Protein AF-0000000084681490 (afdb_homodimer)

Nearest PDB structures (foldseek):
  5j7m-assembly1_B  TM=8.963E-01  e=1.295E-08  Kribbella flavida DSM 17836
  5uqp-assembly1_B  TM=6.914E-01  e=4.335E-09  Rhodococcus jostii RHA1
  8awo-assembly1_B  TM=8.573E-01  e=4.486E-07  Thermotoga maritima
  5wse-assembly2_C  TM=8.519E-01  e=5.246E-07  Thermotoga maritima MSB8
  8awp-assembly1_B  TM=8.451E-01  e=8.835E-07  Thermotoga maritima

Structure (mmCIF, N/CA/C/O backbone):
data_AF-0000000084681490-model_v1
#
loop_
_entity.id
_entity.type
_entity.pdbx_description
1 polymer 'Cupin type-2 domain-containing protein'
#
loop_
_atom_site.group_PDB
_atom_site.id
_atom_site.type_symbol
_atom_site.label_atom_id
_atom_site.label_alt_id
_atom_site.label_comp_id
_atom_site.label_asym_id
_atom_site.label_entity_id
_atom_site.label_seq_id
_atom_site.pdbx_PDB_ins_code
_atom_site.Cartn_x
_atom_site.Cartn_y
_atom_site.Cartn_z
_atom_site.occupancy
_atom_site.B_iso_or_equiv
_atom_site.auth_seq_id
_atom_site.auth_comp_id
_atom_site.auth_asym_id
_atom_site.auth_atom_id
_atom_site.pdbx_PDB_model_num
ATOM 1 N N . MET A 1 1 ? 14.883 -0.178 -23.328 1 27.55 1 MET A N 1
ATOM 2 C CA . MET A 1 1 ? 13.883 0.533 -22.547 1 27.55 1 MET A CA 1
ATOM 3 C C . MET A 1 1 ? 14.266 0.568 -21.078 1 27.55 1 MET A C 1
ATOM 5 O O . MET A 1 1 ? 14.484 -0.477 -20.453 1 27.55 1 MET A O 1
ATOM 9 N N . THR A 1 2 ? 14.82 1.703 -20.609 1 26.14 2 THR A N 1
ATOM 10 C CA . THR A 1 2 ? 15.438 1.896 -19.297 1 26.14 2 THR A CA 1
ATOM 11 C C . THR A 1 2 ? 14.398 1.74 -18.188 1 26.14 2 THR A C 1
ATOM 13 O O . THR A 1 2 ? 13.312 2.311 -18.266 1 26.14 2 THR A O 1
ATOM 16 N N . ALA A 1 3 ? 14.578 0.751 -17.531 1 32.38 3 ALA A N 1
ATOM 17 C CA . ALA A 1 3 ? 13.789 0.549 -16.312 1 32.38 3 ALA A CA 1
ATOM 18 C C . ALA A 1 3 ? 13.641 1.852 -15.539 1 32.38 3 ALA A C 1
ATOM 20 O O . ALA A 1 3 ? 14.633 2.516 -15.234 1 32.38 3 ALA A O 1
ATOM 21 N N . ARG A 1 4 ? 12.617 2.555 -15.953 1 34.25 4 ARG A N 1
ATOM 22 C CA . ARG A 1 4 ? 12.445 3.738 -15.117 1 34.25 4 ARG A CA 1
ATOM 23 C C . ARG A 1 4 ? 12.586 3.389 -13.633 1 34.25 4 ARG A C 1
ATOM 25 O O . ARG A 1 4 ? 11.797 2.598 -13.102 1 34.25 4 ARG A O 1
ATOM 32 N N . GLN A 1 5 ? 13.766 3.418 -13.266 1 32.72 5 GLN A N 1
ATOM 33 C CA . GLN A 1 5 ? 14.055 3.256 -11.844 1 32.72 5 GLN A CA 1
ATOM 34 C C . GLN A 1 5 ? 13.109 4.102 -11 1 32.72 5 GLN A C 1
ATOM 36 O O . GLN A 1 5 ? 12.961 5.305 -11.234 1 32.72 5 GLN A O 1
ATOM 41 N N . VAL A 1 6 ? 12.016 3.547 -10.68 1 35.47 6 VAL A N 1
ATOM 42 C CA . VAL A 1 6 ? 11.219 4.336 -9.742 1 35.47 6 VAL A CA 1
ATOM 43 C C . VAL A 1 6 ? 12.141 4.973 -8.703 1 35.47 6 VAL A C 1
ATOM 45 O O . VAL A 1 6 ? 13.008 4.305 -8.141 1 35.47 6 VAL A O 1
ATOM 48 N N . ALA A 1 7 ? 12.391 6.191 -8.945 1 38.91 7 ALA A N 1
ATOM 49 C CA . ALA A 1 7 ? 13.172 6.949 -7.973 1 38.91 7 ALA A CA 1
ATOM 50 C C . ALA A 1 7 ? 12.711 6.648 -6.551 1 38.91 7 ALA A C 1
ATOM 52 O O . ALA A 1 7 ? 11.516 6.711 -6.25 1 38.91 7 ALA A O 1
ATOM 53 N N . GLN A 1 8 ? 13.336 5.582 -6.078 1 39.34 8 GLN A N 1
ATOM 54 C CA . GLN A 1 8 ? 13.07 5.219 -4.691 1 39.34 8 GLN A CA 1
ATOM 55 C C . GLN A 1 8 ? 13.383 6.379 -3.748 1 39.34 8 GLN A C 1
ATOM 57 O O . GLN A 1 8 ? 14.492 6.902 -3.744 1 39.34 8 GLN A O 1
ATOM 62 N N .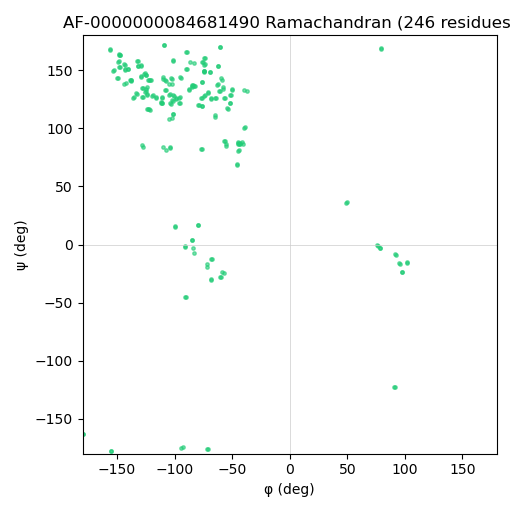 PHE A 1 9 ? 12.539 7.125 -3.521 1 39.75 9 PHE A N 1
ATOM 63 C CA . PHE A 1 9 ? 12.758 8.125 -2.482 1 39.75 9 PHE A CA 1
ATOM 64 C C . PHE A 1 9 ? 13.141 7.461 -1.166 1 39.75 9 PHE A C 1
ATOM 66 O O . PHE A 1 9 ? 12.453 6.547 -0.7 1 39.75 9 PHE A O 1
ATOM 73 N N . GLN A 1 10 ? 14.414 7.168 -0.981 1 40 10 GLN A N 1
ATOM 74 C CA . GLN A 1 10 ? 14.852 6.699 0.328 1 40 10 GLN A CA 1
ATOM 75 C C . GLN A 1 10 ? 14.953 7.855 1.319 1 40 10 GLN A C 1
ATOM 77 O O . GLN A 1 10 ? 15.797 8.742 1.164 1 40 10 GLN A O 1
ATOM 82 N N . ALA A 1 11 ? 13.914 8.289 1.937 1 40.97 11 ALA A N 1
ATOM 83 C CA . ALA A 1 11 ? 14.109 9.328 2.945 1 40.97 11 ALA A CA 1
ATOM 84 C C . ALA A 1 11 ? 14.68 8.742 4.234 1 40.97 11 ALA A C 1
ATOM 86 O O . ALA A 1 11 ? 14.383 7.605 4.594 1 40.97 11 ALA A O 1
ATOM 87 N N . GLU A 1 12 ? 15.75 9.086 4.68 1 41.22 12 GLU A N 1
ATOM 88 C CA . GLU A 1 12 ? 16.156 8.797 6.051 1 41.22 12 GLU A CA 1
ATOM 89 C C . GLU A 1 12 ? 14.969 8.906 7.012 1 41.22 12 GLU A C 1
ATOM 91 O O . GLU A 1 12 ? 14.055 9.695 6.789 1 41.22 12 GLU A O 1
ATOM 96 N N . ALA A 1 13 ? 14.852 7.73 7.938 1 48.56 13 ALA A N 1
ATOM 97 C CA . ALA A 1 13 ? 13.836 7.707 8.984 1 48.56 13 ALA A CA 1
ATOM 98 C C . ALA A 1 13 ? 13.789 9.031 9.734 1 48.56 13 ALA A C 1
ATOM 100 O O . ALA A 1 13 ? 14.758 9.414 10.391 1 48.56 13 ALA A O 1
ATOM 101 N N . VAL A 1 14 ? 13.438 10.07 9.352 1 52.47 14 VAL A N 1
ATOM 102 C CA . VAL A 1 14 ? 13.148 11.297 10.094 1 52.47 14 VAL A CA 1
ATOM 103 C C . VAL A 1 14 ? 11.641 11.477 10.234 1 52.47 14 VAL A C 1
ATOM 105 O O . VAL A 1 14 ? 10.914 11.508 9.234 1 52.47 14 VAL A O 1
ATOM 108 N N . GLY A 1 15 ? 11.086 11.273 11.547 1 66.06 15 GLY A N 1
ATOM 109 C CA . GLY A 1 15 ? 9.695 11.648 11.742 1 66.06 15 GLY A CA 1
ATOM 110 C C . GLY A 1 15 ? 8.727 10.516 11.477 1 66.06 15 GLY A C 1
ATOM 111 O O . GLY A 1 15 ? 8.859 9.43 12.047 1 66.06 15 GLY A O 1
ATOM 112 N N . ALA A 1 16 ? 7.875 10.68 10.641 1 81.06 16 ALA A N 1
ATOM 113 C CA . ALA A 1 16 ? 6.777 9.758 10.359 1 81.06 16 ALA A CA 1
ATOM 114 C C . ALA A 1 16 ? 7.164 8.758 9.273 1 81.06 16 ALA A C 1
ATOM 116 O O . ALA A 1 16 ? 6.461 7.77 9.047 1 81.06 16 ALA A O 1
ATOM 117 N N . LEU A 1 17 ? 8.422 8.867 8.688 1 86.75 17 LEU A N 1
ATOM 118 C CA . LEU A 1 17 ? 8.844 8.008 7.586 1 86.75 17 LEU A CA 1
ATOM 119 C C . LEU A 1 17 ? 9.359 6.668 8.109 1 86.75 17 LEU A C 1
ATOM 121 O O . LEU A 1 17 ? 10.078 6.625 9.109 1 86.75 17 LEU A O 1
ATOM 125 N N . VAL A 1 18 ? 8.992 5.586 7.504 1 87.12 18 VAL A N 1
ATOM 126 C CA . VAL A 1 18 ? 9.508 4.246 7.777 1 87.12 18 VAL A CA 1
ATOM 127 C C . VAL A 1 18 ? 10.531 3.857 6.719 1 87.12 18 VAL A C 1
ATOM 129 O O . VAL A 1 18 ? 10.18 3.646 5.555 1 87.12 18 VAL A O 1
ATOM 132 N N . PRO A 1 19 ? 11.734 3.742 7.125 1 87.94 19 PRO A N 1
ATOM 133 C CA . PRO A 1 19 ? 12.727 3.361 6.117 1 87.94 19 PRO A CA 1
ATOM 134 C C . PRO A 1 19 ? 12.633 1.89 5.723 1 87.94 19 PRO A C 1
ATOM 136 O O . PRO A 1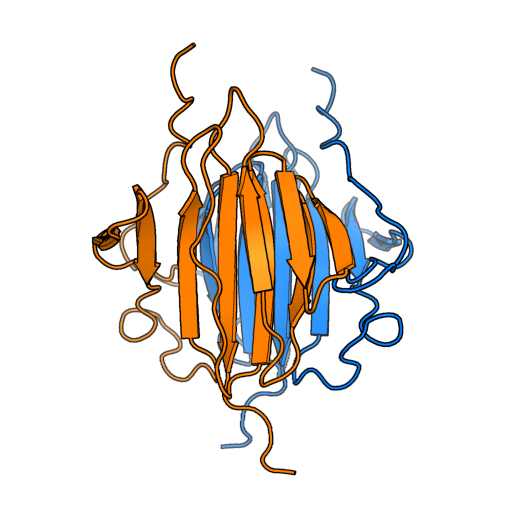 19 ? 12.062 1.083 6.465 1 87.94 19 PRO A O 1
ATOM 139 N N . PHE A 1 20 ? 13.086 1.608 4.508 1 90.12 20 PHE A N 1
ATOM 140 C CA . PHE A 1 20 ? 13.273 0.221 4.102 1 90.12 20 PHE A CA 1
ATOM 141 C C . PHE A 1 20 ? 14.711 -0.227 4.348 1 90.12 20 PHE A C 1
ATOM 143 O O . PHE A 1 20 ? 15.648 0.567 4.215 1 90.12 20 PHE A O 1
ATOM 150 N N . GLY A 1 21 ? 14.836 -1.475 4.75 1 88.38 21 GLY A N 1
ATOM 151 C CA . GLY A 1 21 ? 16.172 -2.045 4.867 1 88.38 21 GLY A CA 1
ATOM 152 C C . GLY A 1 21 ? 16.828 -2.295 3.527 1 88.38 21 GLY A C 1
ATOM 153 O O . GLY A 1 21 ? 16.312 -1.898 2.484 1 88.38 21 GLY A O 1
ATOM 154 N N . PRO A 1 22 ? 18 -2.875 3.557 1 89.69 22 PRO A N 1
ATOM 155 C CA . PRO A 1 22 ? 18.703 -3.178 2.309 1 89.69 22 PRO A CA 1
ATOM 156 C C . PRO A 1 22 ? 17.906 -4.102 1.39 1 89.69 22 PRO A C 1
ATOM 158 O O . PRO A 1 22 ? 17.203 -4.992 1.868 1 89.69 22 PRO A O 1
ATOM 161 N N . THR A 1 23 ? 18.031 -3.781 0.134 1 92.5 23 THR A N 1
ATOM 162 C CA . THR A 1 23 ? 17.375 -4.637 -0.849 1 92.5 23 THR A CA 1
ATOM 163 C C . THR A 1 23 ? 18.125 -5.957 -1 1 92.5 23 THR A C 1
ATOM 165 O O . THR A 1 23 ? 19.344 -5.973 -1.165 1 92.5 23 THR A O 1
ATOM 168 N N . GLU A 1 24 ? 17.406 -7.047 -0.891 1 92.12 24 GLU A N 1
ATOM 169 C CA . GLU A 1 24 ? 17.953 -8.383 -1.117 1 92.12 24 GLU A CA 1
ATOM 170 C C . GLU A 1 24 ? 17.391 -9 -2.393 1 92.12 24 GLU A C 1
ATOM 172 O O . GLU A 1 24 ? 16.219 -8.812 -2.711 1 92.12 24 GLU A O 1
ATOM 177 N N . GLU A 1 25 ? 18.219 -9.727 -3.111 1 92.44 25 GLU A N 1
ATOM 178 C CA . GLU A 1 25 ? 17.766 -10.391 -4.332 1 92.44 25 GLU A CA 1
ATOM 179 C C . GLU A 1 25 ? 17.578 -11.891 -4.102 1 92.44 25 GLU A C 1
ATOM 181 O O . GLU A 1 25 ? 18.484 -12.562 -3.588 1 92.44 25 GLU A O 1
ATOM 186 N N . GLU A 1 26 ? 16.453 -12.359 -4.484 1 89.62 26 GLU A N 1
ATOM 187 C CA . GLU A 1 26 ? 16.141 -13.781 -4.371 1 89.62 26 GLU A CA 1
ATOM 188 C C . GLU A 1 26 ? 16.562 -14.547 -5.625 1 89.62 26 GLU A C 1
ATOM 190 O O . GLU A 1 26 ? 16.828 -13.938 -6.664 1 89.62 26 GLU A O 1
ATOM 195 N N . PRO A 1 27 ? 16.594 -15.852 -5.516 1 86.88 27 PRO A N 1
ATOM 196 C CA . PRO A 1 27 ? 17.047 -16.656 -6.656 1 86.88 27 PRO A CA 1
ATOM 197 C C . PRO A 1 27 ? 16.172 -16.453 -7.895 1 86.88 27 PRO A C 1
ATOM 199 O O . PRO A 1 27 ? 16.656 -16.594 -9.023 1 86.88 27 PRO A O 1
ATOM 202 N N . ASP A 1 28 ? 14.977 -16.141 -7.773 1 88.81 28 ASP A N 1
ATOM 203 C CA . ASP A 1 28 ? 14.062 -15.984 -8.898 1 88.81 28 ASP A CA 1
ATOM 204 C C . ASP A 1 28 ? 14.156 -14.586 -9.5 1 88.81 28 ASP A C 1
ATOM 206 O O . ASP A 1 28 ? 13.43 -14.25 -10.438 1 88.81 28 ASP A O 1
ATOM 210 N N . GLY A 1 29 ? 15.047 -13.836 -8.992 1 90.69 29 GLY A N 1
ATOM 211 C CA . GLY A 1 29 ? 15.242 -12.5 -9.523 1 90.69 29 GLY A CA 1
ATOM 212 C C . GLY A 1 29 ? 14.406 -11.445 -8.812 1 90.69 29 GLY A C 1
ATOM 213 O O . GLY A 1 29 ? 14.562 -10.25 -9.062 1 90.69 29 GLY A O 1
ATOM 214 N N . VAL A 1 30 ? 13.531 -11.906 -7.965 1 93.75 30 VAL A N 1
ATOM 215 C CA . VAL A 1 30 ? 12.719 -10.977 -7.191 1 93.75 30 VAL A CA 1
ATOM 216 C C . VAL A 1 30 ? 13.586 -10.273 -6.148 1 93.75 30 VAL A C 1
ATOM 218 O O . VAL A 1 30 ? 14.406 -10.914 -5.484 1 93.75 30 VAL A O 1
ATOM 221 N N . THR A 1 31 ? 13.477 -8.945 -6.109 1 93.62 31 THR A N 1
ATOM 222 C CA . THR A 1 31 ? 14.18 -8.203 -5.07 1 93.62 31 THR A CA 1
ATOM 223 C C . THR A 1 31 ? 13.219 -7.785 -3.961 1 93.62 31 THR A C 1
ATOM 225 O O . THR A 1 31 ? 12.062 -7.457 -4.227 1 93.62 31 THR A O 1
ATOM 228 N N . VAL A 1 32 ? 13.703 -7.84 -2.723 1 94 32 VAL A N 1
ATOM 229 C CA . VAL A 1 32 ? 12.867 -7.562 -1.561 1 94 32 VAL A CA 1
ATOM 230 C C . VAL A 1 32 ? 13.586 -6.598 -0.622 1 94 32 VAL A C 1
ATOM 232 O O . VAL A 1 32 ? 14.781 -6.75 -0.358 1 94 32 VAL A O 1
ATOM 235 N N . ALA A 1 33 ? 12.969 -5.516 -0.184 1 93.75 33 ALA A N 1
ATOM 236 C CA . ALA A 1 33 ? 13.391 -4.609 0.878 1 93.75 33 ALA A CA 1
ATOM 237 C C . ALA A 1 33 ? 12.344 -4.535 1.985 1 93.75 33 ALA A C 1
ATOM 239 O O . ALA A 1 33 ? 11.227 -4.051 1.765 1 93.75 33 ALA A O 1
ATOM 240 N N . GLU A 1 34 ? 12.688 -4.969 3.182 1 92.94 34 GLU A N 1
ATOM 241 C CA . GLU A 1 34 ? 11.742 -4.988 4.293 1 92.94 34 GLU A CA 1
ATOM 242 C C . GLU A 1 34 ? 11.672 -3.633 4.988 1 92.94 34 GLU A C 1
ATOM 244 O O . GLU A 1 34 ? 12.695 -2.965 5.16 1 92.94 34 GLU A O 1
ATOM 249 N N . ALA A 1 35 ? 10.469 -3.26 5.293 1 91 35 ALA A N 1
ATOM 250 C CA . ALA A 1 35 ? 10.305 -2.041 6.078 1 91 35 ALA A CA 1
ATOM 251 C C . ALA A 1 35 ? 10.938 -2.188 7.461 1 91 35 ALA A C 1
ATOM 253 O O . ALA A 1 35 ? 10.82 -3.24 8.094 1 91 35 ALA A O 1
ATOM 254 N N . ASP A 1 36 ? 11.617 -1.154 7.871 1 87.38 36 ASP A N 1
ATOM 255 C CA . ASP A 1 36 ? 12.25 -1.153 9.188 1 87.38 36 ASP A CA 1
ATOM 256 C C . ASP A 1 36 ? 11.461 -0.304 10.18 1 87.38 36 ASP A C 1
ATOM 258 O O . ASP A 1 36 ? 11.805 0.851 10.43 1 87.38 36 ASP A O 1
ATOM 262 N N . PHE A 1 37 ? 10.43 -0.923 10.766 1 82.06 37 PHE A N 1
ATOM 263 C CA . PHE A 1 37 ? 9.539 -0.197 11.664 1 82.06 37 PHE A CA 1
ATOM 264 C C . PHE A 1 37 ? 10.258 0.186 12.953 1 82.06 37 PHE A C 1
ATOM 266 O O . PHE A 1 37 ? 9.859 1.129 13.641 1 82.06 37 PHE A O 1
ATOM 273 N N . ALA A 1 38 ? 11.211 -0.631 13.312 1 76.75 38 ALA A N 1
ATOM 274 C CA . ALA A 1 38 ? 11.961 -0.34 14.539 1 76.75 38 ALA A CA 1
ATOM 275 C C . ALA A 1 38 ? 12.633 1.029 14.461 1 76.75 38 ALA A C 1
ATOM 277 O O . ALA A 1 38 ? 12.922 1.646 15.484 1 76.75 38 ALA A O 1
ATOM 278 N N . ARG A 1 39 ? 12.852 1.486 13.289 1 75.75 39 ARG A N 1
ATOM 279 C CA . ARG A 1 39 ? 13.492 2.787 13.102 1 75.75 39 ARG A CA 1
ATOM 280 C C . ARG A 1 39 ? 12.453 3.863 12.797 1 75.75 39 ARG A C 1
ATOM 282 O O . ARG A 1 39 ? 12.797 4.949 12.32 1 75.75 39 ARG A O 1
ATOM 289 N N . SER A 1 40 ? 11.25 3.484 13.07 1 71.56 40 SER A N 1
ATOM 290 C CA . SER A 1 40 ? 10.18 4.445 12.852 1 71.56 40 SER A CA 1
ATOM 291 C C . SER A 1 40 ? 9.602 4.945 14.172 1 71.56 40 SER A C 1
ATOM 293 O O . SER A 1 40 ? 10.039 4.52 15.242 1 71.56 40 SER A O 1
ATOM 295 N N . VAL A 1 41 ? 8.758 5.934 14.148 1 61.53 41 VAL A N 1
ATOM 296 C CA . VAL A 1 41 ? 8.203 6.574 15.344 1 61.53 41 VAL A CA 1
ATOM 297 C 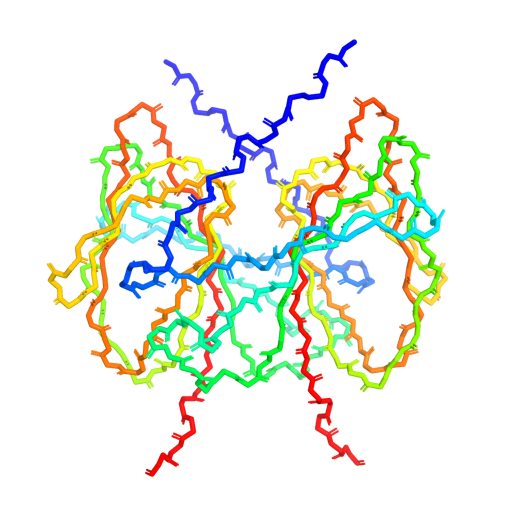C . VAL A 1 41 ? 7.207 5.637 16.016 1 61.53 41 VAL A C 1
ATOM 299 O O . VAL A 1 41 ? 6.82 5.859 17.172 1 61.53 41 VAL A O 1
ATOM 302 N N . PHE A 1 42 ? 6.742 4.617 15.297 1 61.62 42 PHE A N 1
ATOM 303 C CA . PHE A 1 42 ? 5.789 3.721 15.938 1 61.62 42 PHE A CA 1
ATOM 304 C C . PHE A 1 42 ? 6.23 2.27 15.797 1 61.62 42 PHE A C 1
ATOM 306 O O . PHE A 1 42 ? 5.766 1.556 14.906 1 61.62 42 PHE A O 1
ATOM 313 N N . PRO A 1 43 ? 7.055 1.966 16.75 1 62.53 43 PRO A N 1
ATOM 314 C CA . PRO A 1 43 ? 7.723 0.666 16.656 1 62.53 43 PRO A CA 1
ATOM 315 C C . PRO A 1 43 ? 6.762 -0.507 16.844 1 62.53 43 PRO A C 1
ATOM 317 O O . PRO A 1 43 ? 7.098 -1.645 16.5 1 62.53 43 PRO A O 1
ATOM 320 N N . HIS A 1 44 ? 5.566 -0.243 17.297 1 71.19 44 HIS A N 1
ATOM 321 C CA . HIS A 1 44 ? 4.727 -1.417 17.516 1 71.19 44 HIS A CA 1
ATOM 322 C C . HIS A 1 44 ? 3.594 -1.477 16.5 1 71.19 44 HIS A C 1
ATOM 324 O O . HIS A 1 44 ? 2.535 -0.88 16.703 1 71.19 44 HIS A O 1
ATOM 330 N N . VAL A 1 45 ? 3.9 -2.008 15.383 1 77.12 45 VAL A N 1
ATOM 331 C CA . VAL A 1 45 ? 2.896 -2.221 14.344 1 77.12 45 VAL A CA 1
ATOM 332 C C . VAL A 1 45 ? 2.531 -3.701 14.273 1 77.12 45 VAL A C 1
ATOM 334 O O . VAL A 1 45 ? 3.396 -4.566 14.406 1 77.12 45 VAL A O 1
ATOM 337 N N . PRO A 1 46 ? 1.282 -3.975 14.125 1 79.12 46 PRO A N 1
ATOM 338 C CA . PRO A 1 46 ? 0.827 -5.363 14.195 1 79.12 46 PRO A CA 1
ATOM 339 C C . PRO A 1 46 ? 1.072 -6.133 12.898 1 79.12 46 PRO A C 1
ATOM 341 O O . PRO A 1 46 ? 0.404 -7.137 12.633 1 79.12 46 PRO A O 1
ATOM 344 N N . PHE A 1 47 ? 1.883 -5.648 12.062 1 85.81 47 PHE A N 1
ATOM 345 C CA . PHE A 1 47 ? 2.203 -6.348 10.82 1 85.81 47 PHE A CA 1
ATOM 346 C C . PHE A 1 47 ? 3.643 -6.074 10.406 1 85.81 47 PHE A C 1
ATOM 348 O O . PHE A 1 47 ? 4.301 -5.191 10.961 1 85.81 47 PHE A O 1
ATOM 355 N N . GLU A 1 48 ? 4.176 -6.832 9.562 1 90.06 48 GLU A N 1
ATOM 356 C CA . GLU A 1 48 ? 5.414 -6.574 8.828 1 90.06 48 GLU A CA 1
ATOM 357 C C . GLU A 1 48 ? 5.121 -6.117 7.402 1 90.06 48 GLU A C 1
ATOM 359 O O . GLU A 1 48 ? 4.004 -6.285 6.906 1 90.06 48 GLU A O 1
ATOM 364 N N . ALA A 1 49 ? 6.121 -5.449 6.816 1 92.69 49 ALA A N 1
ATOM 365 C CA . ALA A 1 49 ? 5.922 -4.941 5.461 1 92.69 49 ALA A CA 1
ATOM 366 C C . ALA A 1 49 ? 7.2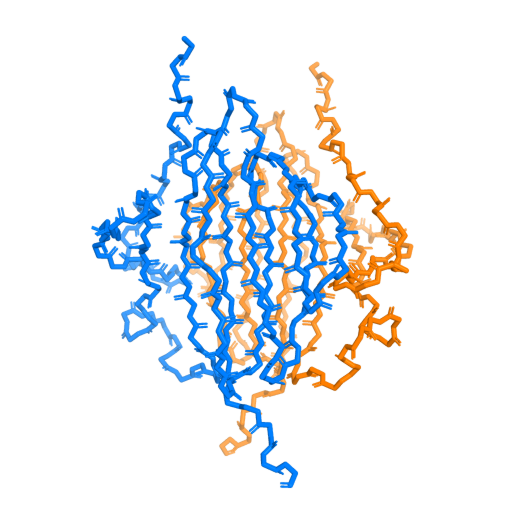11 -5.027 4.648 1 92.69 49 ALA A C 1
ATOM 368 O O . ALA A 1 49 ? 8.305 -5.023 5.211 1 92.69 49 ALA A O 1
ATOM 369 N N . ALA A 1 50 ? 7.059 -5.094 3.326 1 94.06 50 ALA A N 1
ATOM 370 C CA . ALA A 1 50 ? 8.188 -5.086 2.406 1 94.06 50 ALA A CA 1
ATOM 371 C C . ALA A 1 50 ? 7.789 -4.531 1.043 1 94.06 50 ALA A C 1
ATOM 373 O O . ALA A 1 50 ? 6.613 -4.586 0.666 1 94.06 50 ALA A O 1
ATOM 374 N N . ARG A 1 51 ? 8.664 -3.961 0.441 1 94.38 51 ARG A N 1
ATOM 375 C CA . ARG A 1 51 ? 8.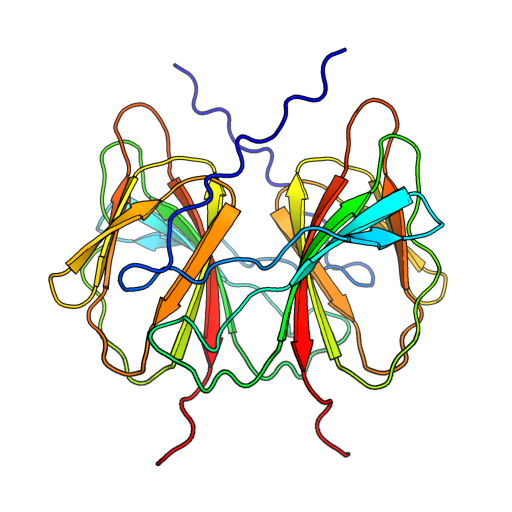578 -3.707 -0.994 1 94.38 51 ARG A CA 1
ATOM 376 C C . ARG A 1 51 ? 9.289 -4.797 -1.786 1 94.38 51 ARG A C 1
ATOM 378 O O . ARG A 1 51 ? 10.469 -5.082 -1.539 1 94.38 51 ARG A O 1
ATOM 385 N N . PHE A 1 52 ? 8.664 -5.422 -2.732 1 94.75 52 PHE A N 1
ATOM 386 C CA . PHE A 1 52 ? 9.391 -6.355 -3.584 1 94.75 52 PHE A CA 1
ATOM 387 C C . PHE A 1 52 ? 9.133 -6.059 -5.059 1 94.75 52 PHE A C 1
ATOM 389 O O . PHE A 1 52 ? 8.117 -5.453 -5.402 1 94.75 52 PHE A O 1
ATOM 396 N N . THR A 1 53 ? 10.039 -6.422 -5.863 1 95.25 53 THR A N 1
ATOM 397 C CA . THR A 1 53 ? 10.008 -6.141 -7.293 1 95.25 53 THR A CA 1
ATOM 398 C C . THR A 1 53 ? 10.219 -7.422 -8.102 1 95.25 53 THR A C 1
ATOM 400 O O . THR A 1 53 ? 11.156 -8.172 -7.852 1 95.25 53 THR A O 1
ATOM 403 N N . VAL A 1 54 ? 9.359 -7.652 -8.969 1 96.19 54 VAL A N 1
ATOM 404 C CA . VAL A 1 54 ? 9.484 -8.742 -9.93 1 96.19 54 VAL A CA 1
ATOM 405 C C . VAL A 1 54 ? 10.008 -8.211 -11.258 1 96.19 54 VAL A C 1
ATOM 407 O O . VAL A 1 54 ? 9.438 -7.277 -11.828 1 96.19 54 VAL A O 1
ATOM 410 N N . PRO A 1 55 ? 11.109 -8.797 -11.758 1 94.88 55 PRO A N 1
ATOM 411 C CA . PRO A 1 55 ? 11.633 -8.297 -13.039 1 94.88 55 PRO A CA 1
ATOM 412 C C . PRO A 1 55 ? 10.641 -8.477 -14.188 1 94.88 55 PRO A C 1
ATOM 414 O O . PRO A 1 55 ? 9.797 -9.375 -14.141 1 94.88 55 PRO A O 1
ATOM 417 N N . ALA A 1 56 ? 10.852 -7.547 -15.18 1 96.31 56 ALA A N 1
ATOM 418 C CA . ALA A 1 56 ? 9.992 -7.621 -16.359 1 96.31 56 ALA A CA 1
ATOM 419 C C . ALA A 1 56 ? 9.984 -9.023 -16.953 1 96.31 56 ALA A C 1
ATOM 421 O O . ALA A 1 56 ? 11.047 -9.617 -17.172 1 96.31 56 ALA A O 1
ATOM 422 N N . GLY A 1 57 ? 8.789 -9.5 -17.156 1 96.5 57 GLY A N 1
ATOM 423 C CA . GLY A 1 57 ? 8.648 -10.82 -17.734 1 96.5 57 GLY A CA 1
ATOM 424 C C . GLY A 1 57 ? 8.93 -11.945 -16.766 1 96.5 57 GLY A C 1
ATOM 425 O O . GLY A 1 57 ? 8.789 -13.125 -17.109 1 96.5 57 GLY A O 1
ATOM 426 N N . GLY A 1 58 ? 9.266 -11.609 -15.531 1 96.38 58 GLY A N 1
ATOM 427 C CA . GLY A 1 58 ? 9.562 -12.609 -14.516 1 96.38 58 GLY A CA 1
ATOM 428 C C . GLY A 1 58 ? 8.359 -12.961 -13.664 1 96.38 58 GLY A C 1
ATOM 429 O O . GLY A 1 58 ? 7.227 -12.586 -13.984 1 96.38 58 GLY A O 1
ATOM 430 N N . SER A 1 59 ? 8.617 -13.812 -12.641 1 96.94 59 SER A N 1
ATOM 431 C CA . SER A 1 59 ? 7.598 -14.211 -11.672 1 96.94 59 SER A CA 1
ATOM 432 C C . SER A 1 59 ? 8.211 -14.445 -10.297 1 96.94 59 SER A C 1
ATOM 434 O O . SER A 1 59 ? 9.414 -14.688 -10.18 1 96.94 59 SER A O 1
ATOM 436 N N . SER A 1 60 ? 7.359 -14.234 -9.328 1 95.62 60 SER A N 1
ATOM 437 C CA . SER A 1 60 ? 7.785 -14.695 -8.016 1 95.62 60 SER A CA 1
ATOM 438 C C . SER A 1 60 ? 7.719 -16.219 -7.906 1 95.62 60 SER A C 1
ATOM 440 O O . SER A 1 60 ? 7.043 -16.859 -8.703 1 95.62 60 SER A O 1
ATOM 442 N N . SER A 1 61 ? 8.414 -16.781 -6.98 1 94 61 SER A N 1
ATOM 443 C CA . SER A 1 61 ? 8.148 -18.188 -6.652 1 94 61 SER A CA 1
ATOM 444 C C . SER A 1 61 ? 6.797 -18.344 -5.969 1 94 61 SER A C 1
ATOM 446 O O . SER A 1 61 ? 6.332 -17.438 -5.277 1 94 61 SER A O 1
ATOM 448 N N . PRO A 1 62 ? 6.164 -19.516 -6.223 1 94.06 62 PRO A N 1
ATOM 449 C CA . PRO A 1 62 ? 4.953 -19.734 -5.43 1 94.06 62 PRO A CA 1
ATOM 450 C C . PRO A 1 62 ? 5.219 -19.703 -3.924 1 94.06 62 PRO A C 1
ATOM 452 O O . PRO A 1 62 ? 6.223 -20.234 -3.455 1 94.06 62 PRO A O 1
ATOM 455 N N . ASP A 1 63 ? 4.383 -19 -3.193 1 94.19 63 ASP A N 1
ATOM 456 C CA . ASP A 1 63 ? 4.566 -18.844 -1.754 1 94.19 63 ASP A CA 1
ATOM 457 C C . ASP A 1 63 ? 3.328 -19.297 -0.986 1 94.19 63 ASP A C 1
ATOM 459 O O . ASP A 1 63 ? 2.201 -19.109 -1.443 1 94.19 63 ASP A O 1
ATOM 463 N N . GLN A 1 64 ? 3.535 -20.031 0.057 1 92.44 64 GLN A N 1
ATOM 464 C CA . GLN A 1 64 ? 2.514 -20.484 1.001 1 92.44 64 GLN A CA 1
ATOM 465 C C . GLN A 1 64 ? 2.994 -20.328 2.441 1 92.44 64 GLN A C 1
ATOM 467 O O . GLN A 1 64 ? 4.086 -20.781 2.789 1 92.44 64 GLN A O 1
ATOM 472 N N . HIS A 1 65 ? 2.18 -19.656 3.193 1 91.94 65 HIS A N 1
ATOM 473 C CA . HIS A 1 65 ? 2.564 -19.422 4.582 1 91.94 65 HIS A CA 1
ATOM 474 C C . HIS A 1 65 ? 1.343 -19.172 5.457 1 91.94 65 HIS A C 1
ATOM 476 O O . HIS A 1 65 ? 0.229 -19.031 4.949 1 91.94 65 HIS A O 1
ATOM 482 N N . ALA A 1 66 ? 1.546 -19.188 6.809 1 89.94 66 ALA A N 1
ATOM 483 C CA . ALA A 1 66 ? 0.449 -19.156 7.773 1 89.94 66 ALA A CA 1
ATOM 484 C C . ALA A 1 66 ? -0.028 -17.734 8.016 1 89.94 66 ALA A C 1
ATOM 486 O O . ALA A 1 66 ? -1.067 -17.516 8.648 1 89.94 66 ALA A O 1
ATOM 487 N N . VAL A 1 67 ? 0.606 -16.766 7.52 1 89.5 67 VAL A N 1
ATOM 488 C CA . VAL A 1 67 ? 0.224 -15.383 7.75 1 89.5 67 VAL A CA 1
ATOM 489 C C . VAL A 1 67 ? -0.885 -14.984 6.777 1 89.5 67 VAL A C 1
ATOM 491 O O . VAL A 1 67 ? -1.09 -15.641 5.754 1 89.5 67 VAL A O 1
ATOM 494 N N . GLN A 1 68 ? -1.604 -14.008 7.172 1 87.69 68 GLN A N 1
ATOM 495 C CA . GLN A 1 68 ? -2.434 -13.266 6.227 1 87.69 68 GLN A CA 1
ATOM 496 C C . GLN A 1 68 ? -1.661 -12.102 5.609 1 87.69 68 GLN A C 1
ATOM 498 O O . GLN A 1 68 ? -0.718 -11.586 6.211 1 87.69 68 GLN A O 1
ATOM 503 N N . GLU A 1 69 ? -2.078 -11.828 4.445 1 90.44 69 GLU A N 1
ATOM 504 C CA . GLU A 1 69 ? -1.248 -10.883 3.711 1 90.44 69 GLU A CA 1
ATOM 505 C C . GLU A 1 69 ? -2.088 -10.047 2.748 1 90.44 69 GLU A C 1
ATOM 507 O O . GLU A 1 69 ? -3.059 -10.539 2.172 1 90.44 69 GLU A O 1
ATOM 512 N N . ILE A 1 70 ? -1.722 -8.758 2.613 1 90.62 70 ILE A N 1
ATOM 513 C CA . ILE A 1 70 ? -2.311 -7.898 1.594 1 90.62 70 ILE A CA 1
ATOM 514 C C . ILE A 1 70 ? -1.207 -7.285 0.734 1 90.62 70 ILE A C 1
ATOM 516 O O . ILE A 1 70 ? -0.121 -6.98 1.232 1 90.62 70 ILE A O 1
ATOM 520 N N . TRP A 1 71 ? -1.489 -7.09 -0.565 1 94.25 71 TRP A N 1
ATOM 521 C CA . TRP A 1 71 ? -0.573 -6.43 -1.491 1 94.25 71 TRP A CA 1
ATOM 522 C C . TRP A 1 71 ? -1.219 -5.195 -2.111 1 94.25 71 TRP A C 1
ATOM 524 O O . TRP A 1 71 ? -2.414 -5.203 -2.42 1 94.25 71 TRP A O 1
ATOM 534 N N . VAL A 1 72 ? -0.469 -4.203 -2.271 1 94.94 72 VAL A N 1
ATOM 535 C CA . VAL A 1 72 ? -0.779 -3.098 -3.172 1 94.94 72 VAL A CA 1
ATOM 536 C C . VAL A 1 72 ? 0.188 -3.105 -4.352 1 94.94 72 VAL A C 1
ATOM 538 O O . VAL A 1 72 ? 1.402 -2.986 -4.172 1 94.94 72 VAL A O 1
ATOM 541 N N . VAL A 1 73 ? -0.344 -3.178 -5.508 1 95.88 73 VAL A N 1
ATOM 542 C CA . VAL A 1 73 ? 0.523 -3.049 -6.672 1 95.88 73 VAL A CA 1
ATOM 543 C C . VAL A 1 73 ? 0.836 -1.574 -6.922 1 95.88 73 VAL A C 1
ATOM 545 O O . VAL A 1 73 ? -0.071 -0.772 -7.16 1 95.88 73 VAL A O 1
ATOM 548 N N . HIS A 1 74 ? 2.045 -1.311 -6.863 1 95.38 74 HIS A N 1
ATOM 549 C CA . HIS A 1 74 ? 2.486 0.077 -6.953 1 95.38 74 HIS A CA 1
ATOM 550 C C . HIS A 1 74 ? 2.756 0.476 -8.398 1 95.38 74 HIS A C 1
ATOM 552 O O . HIS A 1 74 ? 2.338 1.55 -8.844 1 95.38 74 HIS A O 1
ATOM 558 N N . ALA A 1 75 ? 3.416 -0.342 -9.102 1 93.62 75 ALA A N 1
ATOM 559 C CA . ALA A 1 75 ? 3.791 -0.098 -10.492 1 93.62 75 ALA A CA 1
ATOM 560 C C . ALA A 1 75 ? 3.854 -1.403 -11.281 1 93.62 75 ALA A C 1
ATOM 562 O O . ALA A 1 75 ? 4.113 -2.467 -10.719 1 93.62 75 ALA A O 1
ATOM 563 N N . GLY A 1 76 ? 3.721 -1.216 -12.602 1 94.75 76 GLY A N 1
ATOM 564 C CA . GLY A 1 76 ? 3.76 -2.381 -13.469 1 94.75 76 GLY A CA 1
ATOM 565 C C . GLY A 1 76 ? 2.453 -3.15 -13.5 1 94.75 76 GLY A C 1
ATOM 566 O O . GLY A 1 76 ? 1.532 -2.848 -12.734 1 94.75 76 GLY A O 1
ATOM 567 N N . SER A 1 77 ? 2.371 -4.082 -14.453 1 96.81 77 SER A N 1
ATOM 568 C CA . SER A 1 77 ? 1.187 -4.922 -14.617 1 96.81 77 SER A CA 1
ATOM 569 C C . SER A 1 77 ? 1.565 -6.391 -14.766 1 96.81 77 SER A C 1
ATOM 571 O O . SER A 1 77 ? 2.711 -6.711 -15.086 1 96.81 77 SER A O 1
ATOM 573 N N . GLY A 1 78 ? 0.553 -7.227 -14.445 1 96.75 78 GLY A N 1
ATOM 574 C CA . GLY A 1 78 ? 0.806 -8.656 -14.562 1 96.75 78 GLY A CA 1
ATOM 575 C C . GLY A 1 78 ? -0.391 -9.508 -14.188 1 96.75 78 GLY A C 1
ATOM 576 O O . GLY A 1 78 ? -1.536 -9.07 -14.312 1 96.75 78 GLY A O 1
ATOM 577 N N . THR A 1 79 ? -0.067 -10.75 -13.961 1 96.31 79 THR A N 1
ATOM 578 C CA . THR A 1 79 ? -1.081 -11.727 -13.586 1 96.31 79 THR A CA 1
ATOM 579 C C . THR A 1 79 ? -0.779 -12.312 -12.203 1 96.31 79 THR A C 1
ATOM 581 O O . THR A 1 79 ? 0.352 -12.727 -11.938 1 96.31 79 THR A O 1
ATOM 584 N N . LEU A 1 80 ? -1.79 -12.281 -11.312 1 95.38 80 LEU A N 1
ATOM 585 C CA . LEU A 1 80 ? -1.718 -12.922 -10.008 1 95.38 80 LEU A CA 1
ATOM 586 C C . LEU A 1 80 ? -2.469 -14.25 -10.008 1 95.38 80 LEU A C 1
ATOM 588 O O . LEU A 1 80 ? -3.609 -14.32 -10.469 1 95.38 80 LEU A O 1
ATOM 592 N N . GLU A 1 81 ? -1.806 -15.227 -9.562 1 93.69 81 GLU A N 1
ATOM 593 C CA . GLU A 1 81 ? -2.461 -16.516 -9.383 1 93.69 81 GLU A CA 1
ATOM 594 C C . GLU A 1 81 ? -2.582 -16.875 -7.902 1 93.69 81 GLU A C 1
ATOM 596 O O . GLU A 1 81 ? -1.585 -16.875 -7.176 1 93.69 81 GLU A O 1
ATOM 601 N N . VAL A 1 82 ? -3.801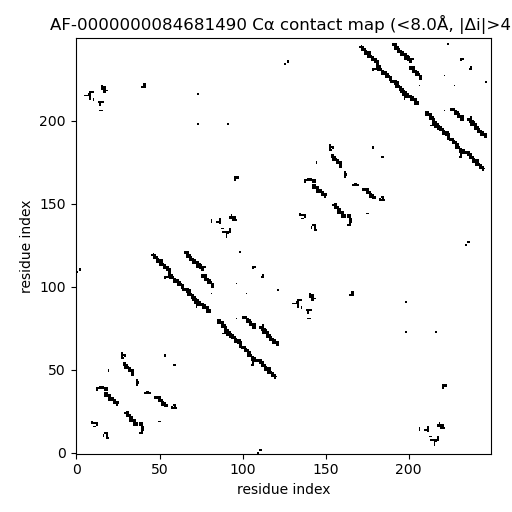 -17.094 -7.426 1 91.31 82 VAL A N 1
ATOM 602 C CA . VAL A 1 82 ? -4.074 -17.516 -6.055 1 91.31 82 VAL A CA 1
ATOM 603 C C . VAL A 1 82 ? -4.879 -18.812 -6.066 1 91.31 82 VAL A C 1
ATOM 605 O O . VAL A 1 82 ? -6.023 -18.828 -6.527 1 91.31 82 VAL A O 1
ATOM 608 N N . ASP A 1 83 ? -4.23 -19.844 -5.512 1 90.19 83 ASP A N 1
ATOM 609 C CA . ASP A 1 83 ? -4.871 -21.156 -5.461 1 90.19 83 ASP A CA 1
ATOM 610 C C . ASP A 1 83 ? -5.438 -21.547 -6.824 1 90.19 83 ASP A C 1
ATOM 612 O O . ASP A 1 83 ? -6.578 -22 -6.922 1 90.19 83 ASP A O 1
ATOM 616 N N . GLY A 1 84 ? -4.738 -21.156 -7.789 1 89.69 84 GLY A N 1
ATOM 617 C CA . GLY A 1 84 ? -5.07 -21.594 -9.141 1 89.69 84 GLY A CA 1
ATOM 618 C C . GLY A 1 84 ? -5.926 -20.578 -9.891 1 89.69 84 GLY A C 1
ATOM 619 O O . GLY A 1 84 ? -6.137 -20.719 -11.102 1 89.69 84 GLY A O 1
ATOM 620 N N . GLU A 1 85 ? -6.539 -19.641 -9.242 1 89.31 85 GLU A N 1
ATOM 621 C CA . GLU A 1 85 ? -7.352 -18.609 -9.883 1 89.31 85 GLU A CA 1
ATOM 622 C C . GLU A 1 85 ? -6.496 -17.422 -10.289 1 89.31 85 GLU A C 1
ATOM 624 O O . GLU A 1 85 ? -5.738 -16.891 -9.484 1 89.31 85 GLU A O 1
ATOM 629 N N . ARG A 1 86 ? -6.699 -16.953 -11.555 1 92.56 86 ARG A N 1
ATOM 630 C CA . ARG A 1 86 ? -5.852 -15.883 -12.086 1 92.56 86 ARG A CA 1
ATOM 631 C C . ARG A 1 86 ? -6.613 -14.57 -12.172 1 92.56 86 ARG A C 1
ATOM 633 O O . ARG A 1 86 ? -7.801 -14.547 -12.508 1 92.56 86 ARG A O 1
ATOM 640 N N . SER A 1 87 ? -5.969 -13.523 -11.867 1 92.12 87 SER A N 1
ATOM 641 C CA . SER A 1 87 ? -6.488 -12.164 -11.984 1 92.12 87 SER A CA 1
ATOM 642 C C . SER A 1 87 ? -5.438 -11.219 -12.555 1 92.12 87 SER A C 1
ATOM 644 O O . SER A 1 87 ? -4.258 -11.312 -12.211 1 92.12 87 SER A O 1
ATOM 646 N N . LEU A 1 88 ? -5.891 -10.32 -13.398 1 93.88 88 LEU A N 1
ATOM 647 C CA . LEU A 1 88 ? -5 -9.258 -13.852 1 93.88 88 LEU A CA 1
ATOM 648 C C . LEU A 1 88 ? -4.812 -8.203 -12.773 1 93.88 88 LEU A C 1
ATOM 650 O O . LEU A 1 88 ? -5.766 -7.836 -12.078 1 93.88 88 LEU A O 1
ATOM 654 N N . VAL A 1 89 ? -3.59 -7.777 -12.695 1 94.12 89 VAL A N 1
ATOM 655 C CA . VAL A 1 89 ? -3.311 -6.738 -11.703 1 94.12 89 VAL A CA 1
ATOM 656 C C . VAL A 1 89 ? -2.514 -5.609 -12.352 1 94.12 89 VAL A C 1
ATOM 658 O O . VAL A 1 89 ? -1.842 -5.82 -13.367 1 94.12 89 VAL A O 1
ATOM 661 N N . GLY A 1 90 ? -2.627 -4.414 -11.828 1 94.62 90 GLY A N 1
ATOM 662 C CA . GLY A 1 90 ? -1.912 -3.209 -12.219 1 94.62 90 GLY A CA 1
ATOM 663 C C . GLY A 1 90 ? -1.813 -2.186 -11.109 1 94.62 90 GLY A C 1
ATOM 664 O O . GLY A 1 90 ? -2.211 -2.457 -9.969 1 94.62 90 GLY A O 1
ATOM 665 N N . PRO A 1 91 ? -1.182 -1.022 -11.461 1 93.38 91 PRO A N 1
ATOM 666 C CA . PRO A 1 91 ? -1.015 -0.009 -10.422 1 93.38 91 PRO A CA 1
ATOM 667 C C . PRO A 1 91 ? -2.322 0.322 -9.703 1 93.38 91 PRO A C 1
ATOM 669 O O . PRO A 1 91 ? -3.314 0.667 -10.352 1 93.38 91 PRO A O 1
ATOM 672 N N . GLY A 1 92 ? -2.262 0.102 -8.367 1 91.56 92 GLY A N 1
ATOM 673 C CA . GLY A 1 92 ? -3.438 0.407 -7.57 1 91.56 92 GLY A CA 1
ATOM 674 C C . GLY A 1 92 ? -4.242 -0.825 -7.199 1 91.56 92 GLY A C 1
ATOM 675 O O . GLY A 1 92 ? -5.137 -0.757 -6.352 1 91.56 92 GLY A O 1
ATOM 676 N N . SER A 1 93 ? -4.008 -1.917 -7.84 1 91.19 93 SER A N 1
ATOM 677 C CA . SER A 1 93 ? -4.688 -3.141 -7.43 1 91.19 93 SER A CA 1
ATOM 678 C C . SER A 1 93 ? -4.418 -3.463 -5.965 1 91.19 93 SER A C 1
ATOM 680 O O . SER A 1 93 ? -3.266 -3.445 -5.523 1 91.19 93 SER A O 1
ATOM 682 N N . LEU A 1 94 ? -5.477 -3.637 -5.254 1 92.44 94 LEU A N 1
ATOM 683 C CA . LEU A 1 94 ? -5.422 -4.164 -3.895 1 92.44 94 LEU A CA 1
ATOM 684 C C . LEU A 1 94 ? -5.82 -5.633 -3.865 1 92.44 94 LEU A C 1
ATOM 686 O O . LEU A 1 94 ? -6.891 -6 -4.355 1 92.44 94 LEU A O 1
ATOM 690 N N . VAL A 1 95 ? -4.879 -6.469 -3.287 1 91.12 95 VAL A N 1
ATOM 691 C CA . VAL A 1 95 ? -5.109 -7.91 -3.25 1 91.12 95 VAL A CA 1
ATOM 692 C C . VAL A 1 95 ? -4.973 -8.422 -1.816 1 91.12 95 VAL A C 1
ATOM 694 O O . VAL A 1 95 ? -4.133 -7.93 -1.056 1 91.12 95 VAL A O 1
ATOM 697 N N . GLY A 1 96 ? -5.734 -9.422 -1.485 1 87.06 96 GLY A N 1
ATOM 698 C CA . GLY A 1 96 ? -5.66 -10.078 -0.191 1 87.06 96 GLY A CA 1
ATOM 699 C C . GLY A 1 96 ? -5.535 -11.586 -0.296 1 87.06 96 GLY A C 1
ATOM 700 O O . GLY A 1 96 ? -6.121 -12.203 -1.188 1 87.06 96 GLY A O 1
ATOM 701 N N . PHE A 1 97 ? -4.746 -12.062 0.686 1 86.12 97 PHE A N 1
ATOM 702 C CA . PHE A 1 97 ? -4.539 -13.5 0.752 1 86.12 97 PHE A CA 1
ATOM 703 C C . PHE A 1 97 ? -4.906 -14.039 2.131 1 86.12 97 PHE A C 1
ATOM 705 O O . PHE A 1 97 ? -4.406 -13.547 3.146 1 86.12 97 PHE A O 1
ATOM 712 N N . ALA A 1 98 ? -5.668 -15.102 2.107 1 84 98 ALA A N 1
ATOM 713 C CA . ALA A 1 98 ? -5.914 -15.82 3.354 1 84 98 ALA A CA 1
ATOM 714 C C . ALA A 1 98 ? -4.699 -16.656 3.752 1 84 98 ALA A C 1
ATOM 716 O O . ALA A 1 98 ? -3.814 -16.906 2.93 1 84 98 ALA A O 1
ATOM 717 N N . SER A 1 99 ? -4.695 -16.906 5.07 1 86.12 99 SER A N 1
ATOM 718 C CA . SER A 1 99 ? -3.664 -17.828 5.52 1 86.12 99 SER A CA 1
ATOM 719 C C . SER A 1 99 ? -3.658 -19.094 4.676 1 86.12 99 SER A C 1
ATOM 721 O O . SER A 1 99 ? -4.719 -19.625 4.332 1 86.12 99 SER A O 1
ATOM 723 N N . GLN A 1 100 ? -2.482 -19.531 4.25 1 88.94 100 GLN A N 1
ATOM 724 C CA . GLN A 1 100 ? -2.199 -20.781 3.566 1 88.94 100 GLN A CA 1
ATOM 725 C C . GLN A 1 100 ? -2.582 -20.703 2.092 1 88.94 100 GLN A C 1
ATOM 727 O O . GLN A 1 100 ? -2.391 -21.672 1.345 1 88.94 100 GLN A O 1
ATOM 732 N N . ALA A 1 101 ? -3.131 -19.625 1.659 1 88.5 101 ALA A N 1
ATOM 733 C CA . ALA A 1 101 ? -3.4 -19.469 0.231 1 88.5 101 ALA A CA 1
ATOM 734 C C . ALA A 1 101 ? -2.104 -19.453 -0.572 1 88.5 101 ALA A C 1
ATOM 736 O O . ALA A 1 101 ? -1.184 -18.688 -0.256 1 88.5 101 ALA A O 1
ATOM 737 N N . VAL A 1 102 ? -2.004 -20.328 -1.568 1 93.5 102 VAL A N 1
ATOM 738 C CA . VAL A 1 102 ? -0.829 -20.328 -2.434 1 93.5 102 VAL A CA 1
ATOM 739 C C . VAL A 1 102 ? -0.924 -19.172 -3.426 1 93.5 102 VAL A C 1
ATOM 741 O O . VAL A 1 102 ? -1.944 -19 -4.098 1 93.5 102 VAL A O 1
ATOM 744 N N . HIS A 1 103 ? 0.117 -18.328 -3.471 1 93.62 103 HIS A N 1
ATOM 745 C CA . HIS A 1 103 ? 0.038 -17.188 -4.371 1 93.62 103 HIS A CA 1
ATOM 746 C C . HIS A 1 103 ? 1.358 -16.969 -5.102 1 93.62 103 HIS A C 1
ATOM 748 O O . HIS A 1 103 ? 2.428 -17.234 -4.555 1 93.62 103 HIS A O 1
ATOM 754 N N . GLU A 1 104 ? 1.263 -16.609 -6.332 1 95.81 104 GLU A N 1
ATOM 755 C CA . GLU A 1 104 ? 2.34 -16.328 -7.277 1 95.81 104 GLU A CA 1
ATOM 756 C C . GLU A 1 104 ? 1.962 -15.18 -8.219 1 95.81 104 GLU A C 1
ATOM 758 O O . GLU A 1 104 ? 0.826 -15.109 -8.688 1 95.81 104 GLU A O 1
ATOM 763 N N . ILE A 1 105 ? 2.934 -14.289 -8.461 1 96.38 105 ILE A N 1
ATOM 764 C CA . ILE A 1 105 ? 2.633 -13.172 -9.352 1 96.38 105 ILE A CA 1
ATOM 765 C C . ILE A 1 105 ? 3.617 -13.172 -10.516 1 96.38 105 ILE A C 1
ATOM 767 O O . ILE A 1 105 ? 4.805 -13.445 -10.336 1 96.38 105 ILE A O 1
ATOM 771 N N . PHE A 1 106 ? 3.096 -12.859 -11.656 1 97.19 106 PHE A N 1
ATOM 772 C CA . PHE A 1 106 ? 3.842 -12.789 -12.914 1 97.19 106 PHE A CA 1
ATOM 773 C C . PHE A 1 106 ? 3.844 -11.367 -13.461 1 97.19 106 PHE A C 1
ATOM 775 O O . PHE A 1 106 ? 2.783 -10.773 -13.664 1 97.19 106 PHE A O 1
ATOM 782 N N . ALA A 1 107 ? 5.059 -10.867 -13.727 1 97.12 107 ALA A N 1
ATOM 783 C CA . ALA A 1 107 ? 5.16 -9.547 -14.336 1 97.12 107 ALA A CA 1
ATOM 784 C C . ALA A 1 107 ? 5.035 -9.633 -15.852 1 97.12 107 ALA A C 1
ATOM 786 O O . ALA A 1 107 ? 5.59 -10.539 -16.484 1 97.12 107 ALA A O 1
ATOM 787 N N . ASP A 1 108 ? 4.219 -8.656 -16.359 1 96.5 108 ASP A N 1
ATOM 788 C CA . ASP A 1 108 ? 4.164 -8.562 -17.812 1 96.5 108 ASP A CA 1
ATOM 789 C C . ASP A 1 108 ? 5.543 -8.25 -18.391 1 96.5 108 ASP A C 1
ATOM 791 O O . ASP A 1 108 ? 6.457 -7.871 -17.656 1 96.5 108 ASP A O 1
ATOM 795 N N . GLN A 1 109 ? 5.473 -8.406 -19.766 1 93.75 109 GLN A N 1
ATOM 796 C CA . GLN A 1 109 ? 6.715 -8.039 -20.438 1 93.75 109 GLN A CA 1
ATOM 797 C C . GLN A 1 109 ? 6.895 -6.527 -20.469 1 93.75 109 GLN A C 1
ATOM 799 O O . GLN A 1 109 ? 5.926 -5.777 -20.359 1 93.75 109 GLN A O 1
ATOM 804 N N . GLY A 1 110 ? 8.148 -6.027 -20.453 1 92.81 110 GLY A N 1
ATOM 805 C CA . GLY A 1 110 ? 8.469 -4.641 -20.75 1 92.81 110 GLY A CA 1
ATOM 806 C C . GLY A 1 110 ? 8.625 -3.787 -19.5 1 92.81 110 GLY A C 1
ATOM 807 O O . GLY A 1 110 ? 9.195 -2.695 -19.562 1 92.81 110 GLY A O 1
ATOM 808 N N . GLU A 1 111 ? 8.016 -4.223 -18.422 1 93.5 111 GLU A N 1
ATOM 809 C CA . GLU A 1 111 ? 8.164 -3.412 -17.219 1 93.5 111 GLU A CA 1
ATOM 810 C C . GLU A 1 111 ? 8.273 -4.289 -15.969 1 93.5 111 GLU A C 1
ATOM 812 O O . GLU A 1 111 ? 7.727 -5.395 -15.938 1 93.5 111 GLU A O 1
ATOM 817 N N . GLU A 1 112 ? 8.977 -3.768 -15 1 95.38 112 GLU A N 1
ATOM 818 C CA . GLU A 1 112 ? 9.008 -4.426 -13.695 1 95.38 112 GLU A CA 1
ATOM 819 C C . GLU A 1 112 ? 7.695 -4.207 -12.945 1 95.38 112 GLU A C 1
ATOM 821 O O . GLU A 1 112 ? 6.992 -3.225 -13.188 1 95.38 112 GLU A O 1
ATOM 826 N N . LEU A 1 113 ? 7.387 -5.203 -12.172 1 95.94 113 LEU A N 1
ATOM 827 C CA . LEU A 1 113 ? 6.227 -5.105 -11.289 1 95.94 113 LEU A CA 1
ATOM 828 C C . LEU A 1 113 ? 6.656 -4.848 -9.852 1 95.94 113 LEU A C 1
ATOM 830 O O . LEU A 1 113 ? 7.445 -5.609 -9.289 1 95.94 113 LEU A O 1
ATOM 834 N N . VAL A 1 114 ? 6.168 -3.662 -9.234 1 95.62 114 VAL A N 1
ATOM 835 C CA . VAL A 1 114 ? 6.531 -3.256 -7.879 1 95.62 114 VAL A CA 1
ATOM 836 C C . VAL A 1 114 ? 5.316 -3.385 -6.961 1 95.62 114 VAL A C 1
ATOM 838 O O . VAL A 1 114 ? 4.246 -2.848 -7.258 1 95.62 114 VAL A O 1
ATOM 841 N N . VAL A 1 115 ? 5.547 -4.145 -5.848 1 96.5 115 VAL A N 1
ATOM 842 C CA . VAL A 1 115 ? 4.449 -4.445 -4.93 1 96.5 115 VAL A CA 1
ATOM 843 C C . VAL A 1 115 ? 4.852 -4.074 -3.506 1 96.5 115 VAL A C 1
ATOM 845 O O . VAL A 1 115 ? 5.988 -4.316 -3.09 1 96.5 115 VAL A O 1
ATOM 848 N N . TYR A 1 116 ? 3.969 -3.406 -2.75 1 95.88 116 TYR A N 1
ATOM 849 C CA . TYR A 1 116 ? 4.09 -3.309 -1.299 1 95.88 116 TYR A CA 1
ATOM 850 C C . TYR A 1 116 ? 3.252 -4.379 -0.609 1 95.88 116 TYR A C 1
ATOM 852 O O . TYR A 1 116 ? 2.047 -4.48 -0.845 1 95.88 116 TYR A O 1
ATOM 860 N N . SER A 1 117 ? 3.93 -5.188 0.17 1 95.06 117 SER A N 1
ATOM 861 C CA . SER A 1 117 ? 3.33 -6.316 0.875 1 95.06 117 SER A CA 1
ATOM 862 C C . SER A 1 117 ? 3.219 -6.039 2.371 1 95.06 117 SER A C 1
ATOM 864 O O . SER A 1 117 ? 4.16 -5.531 2.986 1 95.06 117 SER A O 1
ATOM 866 N N . PHE A 1 118 ? 2.074 -6.301 2.945 1 92.38 118 PHE A N 1
ATOM 867 C CA . PHE A 1 118 ? 1.819 -6.254 4.379 1 92.38 118 PHE A CA 1
ATOM 868 C C . PHE A 1 118 ? 1.283 -7.594 4.875 1 92.38 118 PHE A C 1
ATOM 870 O O . PHE A 1 118 ? 0.327 -8.133 4.316 1 92.38 118 PHE A O 1
ATOM 877 N N . TRP A 1 119 ? 1.896 -8.117 5.934 1 92.12 119 TRP A N 1
ATOM 878 C CA . TRP A 1 119 ? 1.436 -9.422 6.414 1 92.12 119 TRP A CA 1
ATOM 879 C C . TRP A 1 119 ? 1.435 -9.469 7.938 1 92.12 119 TRP A C 1
ATOM 881 O O . TRP A 1 119 ? 2.182 -8.734 8.586 1 92.12 119 TRP A O 1
ATOM 891 N N . TRP A 1 120 ? 0.604 -10.227 8.484 1 88.19 120 TRP A N 1
ATOM 892 C CA . TRP A 1 120 ? 0.422 -10.375 9.93 1 88.19 120 TRP A CA 1
ATOM 893 C C . TRP A 1 120 ? -0.02 -11.797 10.273 1 88.19 120 TRP A C 1
ATOM 895 O O . TRP A 1 120 ? -0.433 -12.555 9.398 1 88.19 120 TRP A O 1
ATOM 905 N N . SER A 1 121 ? 0.15 -12.039 11.555 1 86.06 121 SER A N 1
ATOM 906 C CA . SER A 1 121 ? -0.258 -13.367 12.008 1 86.06 121 SER A CA 1
ATOM 907 C C . SER A 1 121 ? -1.772 -13.531 11.938 1 86.06 121 SER A C 1
ATOM 909 O O . SER A 1 121 ? -2.52 -12.633 12.328 1 86.06 121 SER A O 1
ATOM 911 N N . ALA A 1 122 ? -2.207 -14.602 11.234 1 76.25 122 ALA A N 1
ATOM 912 C CA . ALA A 1 122 ? -3.635 -14.906 11.195 1 76.25 122 ALA A CA 1
ATOM 913 C C . ALA A 1 122 ? -4.172 -15.195 12.594 1 76.25 122 ALA A C 1
ATOM 915 O O . ALA A 1 122 ? -3.475 -15.773 13.43 1 76.25 122 ALA A O 1
ATOM 916 N N . PRO A 1 123 ? -5.391 -14.422 12.781 1 63.81 123 PRO A N 1
ATOM 917 C CA . PRO A 1 123 ? -5.934 -14.789 14.086 1 63.81 123 PRO A CA 1
ATOM 918 C C . PRO A 1 123 ? -6.121 -16.297 14.25 1 63.81 123 PRO A C 1
ATOM 920 O O . PRO A 1 123 ? -6.379 -17 13.266 1 63.81 123 PRO A O 1
ATOM 923 N N . HIS A 1 124 ? -5.422 -16.922 15.18 1 55 124 HIS A N 1
ATOM 924 C CA . HIS A 1 124 ? -5.621 -18.328 15.484 1 55 124 HIS A CA 1
ATOM 925 C C . HIS A 1 124 ? -7.109 -18.672 15.57 1 55 124 HIS A C 1
ATOM 927 O O . HIS A 1 124 ? -7.863 -17.984 16.266 1 55 124 HIS A O 1
ATOM 933 N N . GLU A 1 125 ? -7.812 -18.891 14.453 1 43.66 125 GLU A N 1
ATOM 934 C CA . GLU A 1 125 ? -9.047 -19.594 14.797 1 43.66 125 GLU A CA 1
ATOM 935 C C . GLU A 1 125 ? -8.75 -20.844 15.633 1 43.66 125 GLU A C 1
ATOM 937 O O . GLU A 1 125 ? -7.695 -21.469 15.484 1 43.66 125 GLU A O 1
ATOM 942 N N . MET B 1 1 ? -1.643 20.438 -18.484 1 27.66 1 MET B N 1
ATOM 943 C CA . MET B 1 1 ? -0.99 19.172 -18.156 1 27.66 1 MET B CA 1
ATOM 944 C C . MET B 1 1 ? -1.994 18.172 -17.594 1 27.66 1 MET B C 1
ATOM 946 O O . MET B 1 1 ? -2.668 18.438 -16.609 1 27.66 1 MET B O 1
ATOM 950 N N . THR B 1 2 ? -2.453 17.234 -18.422 1 26.22 2 THR B N 1
ATOM 951 C CA . THR B 1 2 ? -3.541 16.297 -18.156 1 26.22 2 THR B CA 1
ATOM 952 C C . THR B 1 2 ? -3.17 15.352 -17.016 1 26.22 2 THR B C 1
ATOM 954 O O . THR B 1 2 ? -2.074 14.789 -17 1 26.22 2 THR B O 1
ATOM 957 N N . ALA B 1 3 ? -3.799 15.562 -16.016 1 32.31 3 ALA B N 1
ATOM 958 C CA . ALA B 1 3 ? -3.695 14.641 -14.891 1 32.31 3 ALA B CA 1
ATOM 959 C C . ALA B 1 3 ? -3.678 13.195 -15.367 1 32.31 3 ALA B C 1
ATOM 961 O O . ALA B 1 3 ? -4.555 12.773 -16.125 1 32.31 3 ALA B O 1
ATOM 962 N N . ARG B 1 4 ? -2.471 12.781 -15.633 1 34.38 4 ARG B N 1
ATOM 963 C CA . ARG B 1 4 ? -2.471 11.367 -15.977 1 34.38 4 ARG B CA 1
ATOM 964 C C . ARG B 1 4 ? -3.34 10.57 -15.008 1 34.38 4 ARG B C 1
ATOM 966 O O . ARG B 1 4 ? -3.057 10.523 -13.805 1 34.38 4 ARG B O 1
ATOM 973 N N . GLN B 1 5 ? -4.527 10.562 -15.359 1 32.06 5 GLN B N 1
ATOM 974 C CA . GLN B 1 5 ? -5.457 9.719 -14.609 1 32.06 5 GLN B CA 1
ATOM 975 C C . GLN B 1 5 ? -4.863 8.336 -14.352 1 32.06 5 GLN B C 1
ATOM 977 O O . GLN B 1 5 ? -4.391 7.676 -15.281 1 32.06 5 GLN B O 1
ATOM 982 N N . VAL B 1 6 ? -4.156 8.227 -13.297 1 35.56 6 VAL B N 1
ATOM 983 C CA . VAL B 1 6 ? -3.762 6.848 -13.023 1 35.56 6 VAL B CA 1
ATOM 984 C C . VAL B 1 6 ? -4.91 5.898 -13.359 1 35.56 6 VAL B C 1
ATOM 986 O O . VAL B 1 6 ? -6.059 6.145 -12.977 1 35.56 6 VAL B O 1
ATOM 989 N N . ALA B 1 7 ? -4.777 5.316 -14.461 1 38.25 7 ALA B N 1
ATOM 990 C CA . ALA B 1 7 ? -5.754 4.305 -14.859 1 38.25 7 ALA B CA 1
ATOM 991 C C . ALA B 1 7 ? -6.094 3.383 -13.688 1 38.25 7 ALA B C 1
ATOM 993 O O . ALA B 1 7 ? -5.199 2.854 -13.031 1 38.25 7 ALA B O 1
ATOM 994 N N . GLN B 1 8 ? -7.078 3.896 -12.992 1 39.41 8 GLN B N 1
ATOM 995 C CA . GLN B 1 8 ? -7.562 3.082 -11.883 1 39.41 8 GLN B CA 1
ATOM 996 C C . GLN B 1 8 ? -8.008 1.705 -12.367 1 39.41 8 GLN B C 1
ATOM 998 O O . GLN B 1 8 ? -8.891 1.596 -13.219 1 39.41 8 GLN B O 1
ATOM 1003 N N . PHE B 1 9 ? -7.195 0.852 -12.398 1 39.62 9 PHE B N 1
ATOM 1004 C CA . PHE B 1 9 ? -7.641 -0.508 -12.68 1 39.62 9 PHE B CA 1
ATOM 1005 C C . PHE B 1 9 ? -8.719 -0.938 -11.695 1 39.62 9 PHE B C 1
ATOM 1007 O O . PHE B 1 9 ? -8.539 -0.823 -10.477 1 39.62 9 PHE B O 1
ATOM 1014 N N . GLN B 1 10 ? -9.953 -0.623 -11.992 1 40.38 10 GLN B N 1
ATOM 1015 C CA . GLN B 1 10 ? -11.031 -1.162 -11.172 1 40.38 10 GLN B CA 1
ATOM 1016 C C . GLN B 1 10 ? -11.305 -2.623 -11.516 1 40.38 10 GLN B C 1
ATOM 1018 O O . GLN B 1 10 ? -11.82 -2.924 -12.594 1 40.38 10 GLN B O 1
ATOM 1023 N N . ALA B 1 11 ? -10.586 -3.596 -11.008 1 41.28 11 ALA B N 1
ATOM 1024 C CA . ALA B 1 11 ? -10.961 -4.977 -11.305 1 41.28 11 ALA B CA 1
ATOM 1025 C C . ALA B 1 11 ? -12.18 -5.398 -10.484 1 41.28 11 ALA B C 1
ATOM 1027 O O . ALA B 1 11 ? -12.352 -4.957 -9.344 1 41.28 11 ALA B O 1
ATOM 1028 N N . GLU B 1 12 ? -13.18 -5.734 -10.992 1 41.38 12 GLU B N 1
ATOM 1029 C CA . GLU B 1 12 ? -14.227 -6.453 -10.273 1 41.38 12 GLU B CA 1
ATOM 1030 C C . GLU B 1 12 ? -13.633 -7.492 -9.328 1 41.38 12 GLU B C 1
ATOM 1032 O O . GLU B 1 12 ? -12.562 -8.047 -9.602 1 41.38 12 GLU B O 1
ATOM 1037 N N . ALA B 1 13 ? -14.234 -7.449 -7.949 1 48.69 13 ALA B N 1
ATOM 1038 C CA . ALA B 1 13 ? -13.852 -8.438 -6.945 1 48.69 13 ALA B CA 1
ATOM 1039 C C . ALA B 1 13 ? -13.859 -9.844 -7.531 1 48.69 13 ALA B C 1
ATOM 1041 O O . ALA B 1 13 ? -14.906 -10.352 -7.941 1 48.69 13 ALA B O 1
ATOM 1042 N N . VAL B 1 14 ? -13.125 -10.305 -8.32 1 53.53 14 VAL B N 1
ATOM 1043 C CA . VAL B 1 14 ? -12.945 -11.695 -8.719 1 53.53 14 VAL B CA 1
ATOM 1044 C C . VAL B 1 14 ? -11.664 -12.25 -8.109 1 53.53 14 VAL B C 1
ATOM 1046 O O . VAL B 1 14 ? -10.586 -11.703 -8.312 1 53.53 14 VAL B O 1
ATOM 1049 N N . GLY B 1 15 ? -11.805 -13.188 -7.055 1 66.81 15 GLY B N 1
ATOM 1050 C CA . GLY B 1 15 ? -10.609 -13.883 -6.609 1 66.81 15 GLY B CA 1
ATOM 1051 C C . GLY B 1 15 ? -9.898 -13.18 -5.473 1 66.81 15 GLY B C 1
ATOM 1052 O O . GLY B 1 15 ? -10.508 -12.852 -4.453 1 66.81 15 GLY B O 1
ATOM 1053 N N . ALA B 1 16 ? -8.758 -12.883 -5.648 1 81.38 16 ALA B N 1
ATOM 1054 C CA . ALA B 1 16 ? -7.891 -12.32 -4.617 1 81.38 16 ALA B CA 1
ATOM 1055 C C . ALA B 1 16 ? -7.949 -10.797 -4.621 1 81.38 16 ALA B C 1
ATOM 1057 O O . ALA B 1 16 ? -7.457 -10.148 -3.693 1 81.38 16 ALA B O 1
ATOM 1058 N N . LEU B 1 17 ? -8.742 -10.156 -5.562 1 87.12 17 LEU B N 1
ATOM 1059 C CA . LEU B 1 17 ? -8.797 -8.711 -5.684 1 87.12 17 LEU B CA 1
ATOM 1060 C C . LEU B 1 17 ? -9.766 -8.109 -4.668 1 87.12 17 LEU B C 1
ATOM 1062 O O . LEU B 1 17 ? -10.852 -8.656 -4.445 1 87.12 17 LEU B O 1
ATOM 1066 N N . VAL B 1 18 ? -9.414 -7.047 -4.027 1 87.69 18 VAL B N 1
ATOM 1067 C CA . VAL B 1 18 ? -10.266 -6.27 -3.137 1 87.69 18 VAL B CA 1
ATOM 1068 C C . VAL B 1 18 ? -10.766 -5.016 -3.859 1 87.69 18 VAL B C 1
ATOM 1070 O O . VAL B 1 18 ? -9.984 -4.105 -4.141 1 87.69 18 VAL B O 1
ATOM 1073 N N . PRO B 1 19 ? -12.016 -4.973 -4.105 1 88 19 PRO B N 1
ATOM 1074 C CA . PRO B 1 19 ? -12.508 -3.775 -4.789 1 88 19 PRO B CA 1
ATOM 1075 C C . PRO B 1 19 ? -12.555 -2.553 -3.877 1 88 19 PRO B C 1
ATOM 1077 O O . PRO B 1 19 ? -12.555 -2.693 -2.65 1 88 19 PRO B O 1
ATOM 1080 N N . PHE B 1 20 ? -12.492 -1.396 -4.512 1 90.31 20 PHE B N 1
ATOM 1081 C CA . PHE B 1 20 ? -12.773 -0.159 -3.793 1 90.31 20 PHE B CA 1
ATOM 1082 C C . PHE B 1 20 ? -14.227 0.261 -3.98 1 90.31 20 PHE B C 1
ATOM 1084 O O . PHE B 1 20 ? -14.805 0.041 -5.043 1 90.31 20 PHE B O 1
ATOM 1091 N N . GLY B 1 21 ? -14.766 0.828 -2.904 1 88.69 21 GLY B N 1
ATOM 1092 C CA . GLY B 1 21 ? -16.094 1.401 -3.025 1 88.69 21 GLY B CA 1
ATOM 1093 C C . GLY B 1 21 ? -16.125 2.68 -3.84 1 88.69 21 GLY B C 1
ATOM 1094 O O . GLY B 1 21 ? -15.117 3.055 -4.453 1 88.69 21 GLY B O 1
ATOM 1095 N N . PRO B 1 22 ? -17.281 3.297 -3.93 1 89.81 22 PRO B N 1
ATOM 1096 C CA . PRO B 1 22 ? -17.391 4.551 -4.676 1 89.81 22 PRO B CA 1
ATOM 1097 C C . PRO B 1 22 ? -16.484 5.648 -4.125 1 89.81 22 PRO B C 1
ATOM 1099 O O . PRO B 1 22 ? -16.266 5.73 -2.912 1 89.81 22 PRO B O 1
ATOM 1102 N N . THR B 1 23 ? -15.977 6.387 -5.074 1 92.75 23 THR B N 1
ATOM 1103 C CA . THR B 1 23 ? -15.148 7.516 -4.668 1 92.75 23 THR B CA 1
ATOM 1104 C C . THR B 1 23 ? -16.016 8.648 -4.121 1 92.75 23 THR B C 1
ATOM 1106 O O . THR B 1 23 ? -17 9.047 -4.746 1 92.75 23 THR B O 1
ATOM 1109 N N . GLU B 1 24 ? -15.68 9.109 -2.941 1 92.38 24 GLU B N 1
ATOM 1110 C CA . GLU B 1 24 ? -16.344 10.266 -2.334 1 92.38 24 GLU B CA 1
ATOM 1111 C C . GLU B 1 24 ? -15.414 11.477 -2.293 1 92.38 24 GLU B C 1
ATOM 1113 O O . GLU B 1 24 ? -14.203 11.328 -2.076 1 92.38 24 GLU B O 1
ATOM 1118 N N . GLU B 1 25 ? -15.961 12.641 -2.49 1 92.69 25 GLU B N 1
ATOM 1119 C CA . GLU B 1 25 ? -15.18 13.867 -2.434 1 92.69 25 GLU B CA 1
ATOM 1120 C C . GLU B 1 25 ? -15.445 14.641 -1.141 1 92.69 25 GLU B C 1
ATOM 1122 O O . GLU B 1 25 ? -16.594 14.891 -0.79 1 92.69 25 GLU B O 1
ATOM 1127 N N . GLU B 1 26 ? -14.383 14.977 -0.501 1 89.62 26 GLU B N 1
ATOM 1128 C CA . GLU B 1 26 ? -14.477 15.75 0.732 1 89.62 26 GLU B CA 1
ATOM 1129 C C . GLU B 1 26 ? -14.445 17.25 0.445 1 89.62 26 GLU B C 1
ATOM 1131 O O . GLU B 1 26 ? -14.086 17.672 -0.657 1 89.62 26 GLU B O 1
ATOM 1136 N N . PRO B 1 27 ? -14.812 18.031 1.447 1 87.19 27 PRO B N 1
ATOM 1137 C CA . PRO B 1 27 ? -14.859 19.484 1.24 1 87.19 27 PRO B CA 1
ATOM 1138 C C . PRO B 1 27 ? -13.508 20.062 0.847 1 87.19 27 PRO B C 1
ATOM 1140 O O . PRO B 1 27 ? -13.453 21.078 0.142 1 87.19 27 PRO B O 1
ATOM 1143 N N . ASP B 1 28 ? -12.461 19.531 1.202 1 88.94 28 ASP B N 1
ATOM 1144 C CA . ASP B 1 28 ? -11.125 20.047 0.918 1 88.94 28 ASP B CA 1
ATOM 1145 C C . ASP B 1 28 ? -10.633 19.594 -0.452 1 88.94 28 ASP B C 1
ATOM 1147 O O . ASP B 1 28 ? -9.508 19.906 -0.85 1 88.94 28 ASP B O 1
ATOM 1151 N N . GLY B 1 29 ? -11.469 18.922 -1.133 1 91.19 29 GLY B N 1
ATOM 1152 C CA . GLY B 1 29 ? -11.109 18.484 -2.471 1 91.19 29 GLY B CA 1
ATOM 1153 C C . GLY B 1 29 ? -10.484 17.094 -2.488 1 91.19 29 GLY B C 1
ATOM 1154 O O . GLY B 1 29 ? -10.266 16.531 -3.559 1 91.19 29 GLY B O 1
ATOM 1155 N N . VAL B 1 30 ? -10.195 16.578 -1.333 1 93.81 30 VAL B N 1
ATOM 1156 C CA . VAL B 1 30 ? -9.633 15.234 -1.242 1 93.81 30 VAL B CA 1
ATOM 1157 C C . VAL B 1 30 ? -10.703 14.211 -1.603 1 93.81 30 VAL B C 1
ATOM 1159 O O . VAL B 1 30 ? -11.852 14.32 -1.167 1 93.81 30 VAL B O 1
ATOM 1162 N N . THR B 1 31 ? -10.336 13.305 -2.479 1 94 31 THR B N 1
ATOM 1163 C CA . THR B 1 31 ? -11.25 12.219 -2.797 1 94 31 THR B CA 1
ATOM 1164 C C . THR B 1 31 ? -10.82 10.93 -2.098 1 94 31 THR B C 1
ATOM 1166 O O . THR B 1 31 ? -9.625 10.664 -1.952 1 94 31 THR B O 1
ATOM 1169 N N . VAL B 1 32 ? -11.82 10.156 -1.649 1 94.38 32 VAL B N 1
ATOM 1170 C CA . VAL B 1 32 ? -11.547 8.953 -0.874 1 94.38 32 VAL B CA 1
ATOM 1171 C C . VAL B 1 32 ? -12.383 7.793 -1.412 1 94.38 32 VAL B C 1
ATOM 1173 O O . VAL B 1 32 ? -13.578 7.957 -1.698 1 94.38 32 VAL B O 1
ATOM 1176 N N . ALA B 1 33 ? -11.812 6.648 -1.673 1 94.06 33 ALA B N 1
ATOM 1177 C CA . ALA B 1 33 ? -12.453 5.375 -1.975 1 94.06 33 ALA B CA 1
ATOM 1178 C C . ALA B 1 33 ? -12.023 4.297 -0.987 1 94.06 33 ALA B C 1
ATOM 1180 O O . ALA B 1 33 ? -10.859 3.898 -0.959 1 94.06 33 ALA B O 1
ATOM 1181 N N . GLU B 1 34 ? -12.961 3.771 -0.218 1 93.12 34 GLU B N 1
ATOM 1182 C CA . GLU B 1 34 ? -12.641 2.773 0.799 1 93.12 34 GLU B CA 1
ATOM 1183 C C . GLU B 1 34 ? -12.602 1.37 0.202 1 93.12 34 GLU B C 1
ATOM 1185 O O . GLU B 1 34 ? -13.422 1.029 -0.655 1 93.12 34 GLU B O 1
ATOM 1190 N N . ALA B 1 35 ? -11.609 0.633 0.62 1 91.69 35 ALA B N 1
ATOM 1191 C CA . ALA B 1 35 ? -11.555 -0.771 0.218 1 91.69 35 ALA B CA 1
ATOM 1192 C C . ALA B 1 35 ? -12.758 -1.542 0.757 1 91.69 35 ALA B C 1
ATOM 1194 O O . ALA B 1 35 ? -13.164 -1.344 1.904 1 91.69 35 ALA B O 1
ATOM 1195 N N . ASP B 1 36 ? -13.312 -2.385 -0.077 1 87.5 36 ASP B N 1
ATOM 1196 C CA . ASP B 1 36 ? -14.445 -3.209 0.316 1 87.5 36 ASP B CA 1
ATOM 1197 C C . ASP B 1 36 ? -14.023 -4.652 0.576 1 87.5 36 ASP B C 1
ATOM 1199 O O . ASP B 1 36 ? -14.18 -5.516 -0.288 1 87.5 36 ASP B O 1
ATOM 1203 N N . PHE B 1 37 ? -13.523 -4.891 1.785 1 82.5 37 PHE B N 1
ATOM 1204 C CA . PHE B 1 37 ? -12.992 -6.203 2.125 1 82.5 37 PHE B CA 1
ATOM 1205 C C . PHE B 1 37 ? -14.109 -7.238 2.193 1 82.5 37 PHE B C 1
ATOM 1207 O O . PHE B 1 37 ? -13.859 -8.438 2.037 1 82.5 37 PHE B O 1
ATOM 1214 N N . ALA B 1 38 ? -15.273 -6.754 2.559 1 77.81 38 ALA B N 1
ATOM 1215 C CA . ALA B 1 38 ? -16.406 -7.676 2.646 1 77.81 38 ALA B CA 1
ATOM 1216 C C . ALA B 1 38 ? -16.641 -8.375 1.312 1 77.81 38 ALA B C 1
ATOM 1218 O O . ALA B 1 38 ? -17.203 -9.469 1.271 1 77.81 38 ALA B O 1
ATOM 1219 N N . ARG B 1 39 ? -16.219 -7.773 0.262 1 75.81 39 ARG B N 1
ATOM 1220 C CA . ARG B 1 39 ? -16.406 -8.352 -1.065 1 75.81 39 ARG B CA 1
ATOM 1221 C C . ARG B 1 39 ? -15.141 -9.047 -1.538 1 75.81 39 ARG B C 1
ATOM 1223 O O . ARG B 1 39 ? -14.992 -9.344 -2.727 1 75.81 39 ARG B O 1
ATOM 1230 N N . SER B 1 40 ? -14.289 -9.273 -0.598 1 72.06 40 SER B N 1
ATOM 1231 C CA . SER B 1 40 ? -13.047 -9.961 -0.933 1 72.06 40 SER B CA 1
ATOM 1232 C C . SER B 1 40 ? -13.031 -11.375 -0.358 1 72.06 40 SER B C 1
ATOM 1234 O O . SER B 1 40 ? -13.977 -11.789 0.317 1 72.06 40 SER B O 1
ATOM 1236 N N . VAL B 1 41 ? -12.055 -12.188 -0.712 1 62.62 41 VAL B N 1
ATOM 1237 C CA . VAL B 1 41 ? -11.969 -13.594 -0.328 1 62.62 41 VAL B CA 1
ATOM 1238 C C . VAL B 1 41 ? -11.625 -13.703 1.155 1 62.62 41 VAL B C 1
ATOM 1240 O O . VAL B 1 41 ? -11.781 -14.766 1.759 1 62.62 41 VAL B O 1
ATOM 1243 N N . PHE B 1 42 ? -11.086 -12.617 1.73 1 62.12 42 PHE B N 1
ATOM 1244 C CA . PHE B 1 42 ? -10.758 -12.711 3.148 1 62.12 42 PHE B CA 1
ATOM 1245 C C . PHE B 1 42 ? -11.383 -11.562 3.928 1 62.12 42 PHE B C 1
ATOM 1247 O O . PHE B 1 42 ? -10.711 -10.57 4.223 1 62.12 42 PHE B O 1
ATOM 1254 N N . PRO B 1 43 ? -12.586 -11.828 4.238 1 63.56 43 PRO B N 1
ATOM 1255 C CA . PRO B 1 43 ? -13.391 -10.758 4.828 1 63.56 43 PRO B CA 1
ATOM 1256 C C . PRO B 1 43 ? -12.906 -10.352 6.219 1 63.56 43 PRO B C 1
ATOM 1258 O O . PRO B 1 43 ? -13.281 -9.289 6.723 1 63.56 43 PRO B O 1
ATOM 1261 N N . HIS B 1 44 ? -12.039 -11.125 6.836 1 71.69 44 HIS B N 1
ATOM 1262 C CA . HIS B 1 44 ? -11.664 -10.711 8.18 1 71.69 44 HIS B CA 1
ATOM 1263 C C . HIS B 1 44 ? -10.242 -10.156 8.219 1 71.69 44 HIS B C 1
ATOM 1265 O O . HIS B 1 44 ? -9.289 -10.898 8.453 1 71.69 44 HIS B O 1
ATOM 1271 N N . VAL B 1 45 ? -10.141 -8.945 7.848 1 77.44 45 VAL B N 1
ATOM 1272 C CA . VAL B 1 45 ? -8.859 -8.25 7.914 1 77.44 45 VAL B CA 1
ATOM 1273 C C . VAL B 1 45 ? -8.828 -7.328 9.125 1 77.44 45 VAL B C 1
ATOM 1275 O O . VAL B 1 45 ? -9.836 -6.684 9.445 1 77.44 45 VAL B O 1
ATOM 1278 N N . PRO B 1 46 ? -7.742 -7.312 9.797 1 79.06 46 PRO B N 1
ATOM 1279 C CA . PRO B 1 46 ? -7.68 -6.566 11.055 1 79.06 46 PRO B CA 1
ATOM 1280 C C . PRO B 1 46 ? -7.48 -5.07 10.844 1 79.06 46 PRO B C 1
ATOM 1282 O O . PRO B 1 46 ? -7 -4.371 11.742 1 79.06 46 PRO B O 1
ATOM 1285 N N . PHE B 1 47 ? -7.703 -4.59 9.703 1 86 47 PHE B N 1
ATOM 1286 C CA . PHE B 1 47 ? -7.582 -3.162 9.438 1 86 47 PHE B CA 1
ATOM 1287 C C . PHE B 1 47 ? -8.578 -2.723 8.367 1 86 47 PHE B C 1
ATOM 1289 O O . PHE B 1 47 ? -9.203 -3.561 7.711 1 86 47 PHE B O 1
ATOM 1296 N N . GLU B 1 48 ? -8.828 -1.484 8.266 1 90.06 48 GLU B N 1
ATOM 1297 C CA . GLU B 1 48 ? -9.516 -0.852 7.145 1 90.06 48 GLU B CA 1
ATOM 1298 C C . GLU B 1 48 ? -8.523 -0.175 6.199 1 90.06 48 GLU B C 1
ATOM 1300 O O . GLU B 1 48 ? -7.367 0.045 6.559 1 90.06 48 GLU B O 1
ATOM 1305 N N . ALA B 1 49 ? -9 0.016 4.949 1 92.88 49 ALA B N 1
ATOM 1306 C CA . ALA B 1 49 ? -8.109 0.625 3.965 1 92.88 49 ALA B CA 1
ATOM 1307 C C . ALA B 1 49 ? -8.883 1.553 3.029 1 92.88 49 ALA B C 1
ATOM 1309 O O . ALA B 1 49 ? -10.086 1.38 2.828 1 92.88 49 ALA B O 1
ATOM 1310 N N . ALA B 1 50 ? -8.172 2.535 2.473 1 94.25 50 ALA B N 1
ATOM 1311 C CA . ALA B 1 50 ? -8.742 3.443 1.481 1 94.25 50 ALA B CA 1
ATOM 1312 C C . ALA B 1 50 ? -7.656 3.99 0.554 1 94.25 50 ALA B C 1
ATOM 1314 O O . ALA B 1 50 ? -6.48 4.039 0.923 1 94.25 50 ALA B O 1
ATOM 1315 N N . ARG B 1 51 ? -8.039 4.258 -0.579 1 94.5 51 ARG B N 1
ATOM 1316 C CA . ARG B 1 51 ? -7.266 5.117 -1.467 1 94.5 51 ARG B CA 1
ATOM 1317 C C . ARG B 1 51 ? -7.762 6.555 -1.407 1 94.5 51 ARG B C 1
ATOM 1319 O O . ARG B 1 51 ? -8.953 6.816 -1.602 1 94.5 51 ARG B O 1
ATOM 1326 N N . PHE B 1 52 ? -6.922 7.512 -1.151 1 94.88 52 PHE B N 1
ATOM 1327 C CA . PHE B 1 52 ? -7.371 8.898 -1.235 1 94.88 52 PHE B CA 1
ATOM 1328 C C . PHE B 1 52 ? -6.418 9.727 -2.094 1 94.88 52 PHE B C 1
ATOM 1330 O O . PHE B 1 52 ? -5.25 9.359 -2.258 1 94.88 52 PHE B O 1
ATOM 1337 N N . THR B 1 53 ? -6.934 10.75 -2.654 1 95.5 53 THR B N 1
ATOM 1338 C CA . THR B 1 53 ? -6.203 11.602 -3.588 1 95.5 53 THR B CA 1
ATOM 1339 C C . THR B 1 53 ? -6.293 13.062 -3.168 1 95.5 53 THR B C 1
ATOM 1341 O O . THR B 1 53 ? -7.383 13.578 -2.912 1 95.5 53 THR B O 1
ATOM 1344 N N . VAL B 1 54 ? -5.211 13.656 -3.057 1 96.44 54 VAL B N 1
ATOM 1345 C CA . VAL B 1 54 ? -5.125 15.094 -2.814 1 96.44 54 VAL B CA 1
ATOM 1346 C C . VAL B 1 54 ? -4.867 15.828 -4.129 1 96.44 54 VAL B C 1
ATOM 1348 O O . VAL B 1 54 ? -3.918 15.508 -4.848 1 96.44 54 VAL B O 1
ATOM 1351 N N . PRO B 1 55 ? -5.723 16.828 -4.461 1 94.81 55 PRO B N 1
ATOM 1352 C CA . PRO B 1 55 ? -5.496 17.547 -5.719 1 94.81 55 PRO B CA 1
ATOM 1353 C C . PRO B 1 55 ? -4.16 18.281 -5.738 1 94.81 55 PRO B C 1
ATOM 1355 O O . PRO B 1 55 ? -3.635 18.641 -4.684 1 94.81 55 PRO B O 1
ATOM 1358 N N . ALA B 1 56 ? -3.689 18.438 -7.023 1 96.56 56 ALA B N 1
ATOM 1359 C CA . ALA B 1 56 ? -2.43 19.172 -7.199 1 96.56 56 ALA B CA 1
ATOM 1360 C C . ALA B 1 56 ? -2.463 20.5 -6.477 1 96.56 56 ALA B C 1
ATOM 1362 O O . ALA B 1 56 ? -3.404 21.281 -6.637 1 96.56 56 ALA B O 1
ATOM 1363 N N . GLY B 1 57 ? -1.43 20.703 -5.688 1 96.56 57 GLY B N 1
ATOM 1364 C CA . GLY B 1 57 ? -1.325 21.953 -4.965 1 96.56 57 GLY B CA 1
ATOM 1365 C C . GLY B 1 57 ? -2.246 22.031 -3.764 1 96.56 57 GLY B C 1
ATOM 1366 O O . GLY B 1 57 ? -2.227 23.016 -3.021 1 96.56 57 GLY B O 1
ATOM 1367 N N . GLY B 1 58 ? -3.033 21 -3.531 1 96.5 58 GLY B N 1
ATOM 1368 C CA . GLY B 1 58 ? -3.959 20.969 -2.408 1 96.5 58 GLY B CA 1
ATOM 1369 C C . GLY B 1 58 ? -3.375 20.328 -1.168 1 96.5 58 GLY B C 1
ATOM 1370 O O . GLY B 1 58 ? -2.17 20.078 -1.101 1 96.5 58 GLY B O 1
ATOM 1371 N N . SER B 1 59 ? -4.242 20.172 -0.145 1 97 59 SER B N 1
ATOM 1372 C CA . SER B 1 59 ? -3.877 19.516 1.101 1 97 59 SER B CA 1
ATOM 1373 C C . SER B 1 59 ? -5.074 18.797 1.718 1 97 59 SER B C 1
ATOM 1375 O O . SER B 1 59 ? -6.223 19.125 1.406 1 97 59 SER B O 1
ATOM 1377 N N . SER B 1 60 ? -4.727 17.766 2.459 1 95.62 60 SER B N 1
ATOM 1378 C CA . SER B 1 60 ? -5.785 17.203 3.283 1 95.62 60 SER B CA 1
ATOM 1379 C C . SER B 1 60 ? -6.102 18.094 4.48 1 95.62 60 SER B C 1
ATOM 1381 O O . SER B 1 60 ? -5.301 18.953 4.848 1 95.62 60 SER B O 1
ATOM 1383 N N . SER B 1 61 ? -7.227 17.953 5.066 1 93.81 61 SER B N 1
ATOM 1384 C CA . SER B 1 61 ? -7.449 18.562 6.371 1 93.81 61 SER B CA 1
ATOM 1385 C C . SER B 1 61 ? -6.621 17.875 7.453 1 93.81 61 SER B C 1
ATOM 1387 O O . SER B 1 61 ? -6.332 16.688 7.352 1 93.81 61 SER B O 1
ATOM 1389 N N . PRO B 1 62 ? -6.23 18.688 8.461 1 94 62 PRO B N 1
ATOM 1390 C CA . PRO B 1 62 ? -5.586 17.984 9.578 1 94 62 PRO B CA 1
ATOM 1391 C C . PRO B 1 62 ? -6.477 16.922 10.203 1 94 62 PRO B C 1
ATOM 1393 O O . PRO B 1 62 ? -7.676 17.141 10.391 1 94 62 PRO B O 1
ATOM 1396 N N . ASP B 1 63 ? -5.922 15.742 10.469 1 93.81 63 ASP B N 1
ATOM 1397 C CA . ASP B 1 63 ? -6.688 14.625 11 1 93.81 63 ASP B CA 1
ATOM 1398 C C . ASP B 1 63 ? -6.066 14.102 12.297 1 93.81 63 ASP B C 1
ATOM 1400 O O . ASP B 1 63 ? -4.84 14.062 12.43 1 93.81 63 ASP B O 1
ATOM 1404 N N . GLN B 1 64 ? -6.871 13.883 13.258 1 92.12 64 GLN B N 1
ATOM 1405 C CA . GLN B 1 64 ? -6.512 13.266 14.531 1 92.12 64 GLN B CA 1
ATOM 1406 C C . GLN B 1 64 ? -7.543 12.219 14.945 1 92.12 64 GLN B C 1
ATOM 1408 O O . GLN B 1 64 ? -8.742 12.5 14.953 1 92.12 64 GLN B O 1
ATOM 1413 N N . HIS B 1 65 ? -7.031 11.062 15.211 1 91.94 65 HIS B N 1
ATOM 1414 C CA . HIS B 1 65 ? -7.938 9.984 15.586 1 91.94 65 HIS B CA 1
ATOM 1415 C C . HIS B 1 65 ? -7.219 8.922 16.406 1 91.94 65 HIS B C 1
ATOM 1417 O O . HIS B 1 65 ? -5.992 8.953 16.531 1 91.94 65 HIS B O 1
ATOM 1423 N N . ALA B 1 66 ? -8.008 7.984 17.047 1 89.44 66 ALA B N 1
ATOM 1424 C CA . ALA B 1 66 ? -7.48 7.031 18.016 1 89.44 66 ALA B CA 1
ATOM 1425 C C . ALA B 1 66 ? -6.891 5.809 17.312 1 89.44 66 ALA B C 1
ATOM 1427 O O . ALA B 1 66 ? -6.262 4.961 17.953 1 89.44 66 ALA B O 1
ATOM 1428 N N . VAL B 1 67 ? -6.957 5.711 16.062 1 89.44 67 VAL B N 1
ATOM 1429 C CA . VAL B 1 67 ? -6.438 4.551 15.336 1 89.44 67 VAL B CA 1
ATOM 1430 C C . VAL B 1 67 ? -4.953 4.75 15.039 1 89.44 67 VAL B C 1
ATOM 1432 O O . VAL B 1 67 ? -4.449 5.875 15.102 1 89.44 67 VAL B O 1
ATOM 1435 N N . GLN B 1 68 ? -4.312 3.674 14.844 1 87.5 68 GLN B N 1
ATOM 1436 C CA . GLN B 1 68 ? -3.008 3.693 14.188 1 87.5 68 GLN B CA 1
ATOM 1437 C C . GLN B 1 68 ? -3.146 3.553 12.68 1 87.5 68 GLN B C 1
ATOM 1439 O O . GLN B 1 68 ? -4.121 2.975 12.188 1 87.5 68 GLN B O 1
ATOM 1444 N N . GLU B 1 69 ? -2.197 4.121 12.07 1 90.31 69 GLU B N 1
ATOM 1445 C CA . GLU B 1 69 ? -2.383 4.219 10.625 1 90.31 69 GLU B CA 1
ATOM 1446 C C . GLU B 1 69 ? -1.044 4.199 9.891 1 90.31 69 GLU B C 1
ATOM 1448 O O . GLU B 1 69 ? -0.049 4.727 10.398 1 90.31 69 GLU B O 1
ATOM 1453 N N . ILE B 1 70 ? -1.031 3.541 8.727 1 90.75 70 ILE B N 1
ATOM 1454 C CA . ILE B 1 70 ? 0.119 3.605 7.828 1 90.75 70 ILE B CA 1
ATOM 1455 C C . ILE B 1 70 ? -0.327 4.078 6.449 1 90.75 70 ILE B C 1
ATOM 1457 O O . ILE B 1 70 ? -1.427 3.746 5.996 1 90.75 70 ILE B O 1
ATOM 1461 N N . TRP B 1 71 ? 0.538 4.844 5.758 1 94.19 71 TRP B N 1
ATOM 1462 C CA . TRP B 1 71 ? 0.301 5.281 4.387 1 94.19 71 TRP B CA 1
ATOM 1463 C C . TRP B 1 71 ? 1.405 4.789 3.459 1 94.19 71 TRP B C 1
ATOM 1465 O O . TRP B 1 71 ? 2.578 4.766 3.836 1 94.19 71 TRP B O 1
ATOM 1475 N N . VAL B 1 72 ? 1.054 4.418 2.307 1 95 72 VAL B N 1
ATOM 1476 C CA . VAL B 1 72 ? 1.965 4.281 1.175 1 95 72 VAL B CA 1
ATOM 1477 C C . VAL B 1 72 ? 1.655 5.355 0.132 1 95 72 VAL B C 1
ATOM 1479 O O . VAL B 1 72 ? 0.547 5.402 -0.406 1 95 72 VAL B O 1
ATOM 1482 N N . VAL B 1 73 ? 2.617 6.137 -0.17 1 95.94 73 VAL B N 1
ATOM 1483 C CA . VAL B 1 73 ? 2.416 7.086 -1.257 1 95.94 73 VAL B CA 1
ATOM 1484 C C . VAL B 1 73 ? 2.574 6.379 -2.602 1 95.94 73 VAL B C 1
ATOM 1486 O O . VAL B 1 73 ? 3.641 5.836 -2.9 1 95.94 73 VAL B O 1
ATOM 1489 N N . HIS B 1 74 ? 1.562 6.434 -3.318 1 95.31 74 HIS B N 1
ATOM 1490 C CA . HIS B 1 74 ? 1.518 5.691 -4.574 1 95.31 74 HIS B CA 1
ATOM 1491 C C . HIS B 1 74 ? 2.016 6.547 -5.734 1 95.31 74 HIS B C 1
ATOM 1493 O O . HIS B 1 74 ? 2.803 6.078 -6.562 1 95.31 74 HIS B O 1
ATOM 1499 N N . ALA B 1 75 ? 1.58 7.734 -5.785 1 93.56 75 ALA B N 1
ATOM 1500 C CA . ALA B 1 75 ? 1.931 8.672 -6.848 1 93.56 75 ALA B CA 1
ATOM 1501 C C . ALA B 1 75 ? 1.946 10.109 -6.332 1 93.56 75 ALA B C 1
ATOM 1503 O O . ALA B 1 75 ? 1.236 10.438 -5.379 1 93.56 75 ALA B O 1
ATOM 1504 N N . GLY B 1 76 ? 2.703 10.906 -7.094 1 94.56 76 GLY B N 1
ATOM 1505 C CA . GLY B 1 76 ? 2.805 12.305 -6.715 1 94.56 76 GLY B CA 1
ATOM 1506 C C . GLY B 1 76 ? 3.785 12.547 -5.582 1 94.56 76 GLY B C 1
ATOM 1507 O O . GLY B 1 76 ? 4.293 11.594 -4.98 1 94.56 76 GLY B O 1
ATOM 1508 N N . SER B 1 77 ? 4.098 13.82 -5.371 1 96.81 77 SER B N 1
ATOM 1509 C CA . SER B 1 77 ? 5.016 14.227 -4.312 1 96.81 77 SER B CA 1
ATOM 1510 C C . SER B 1 77 ? 4.441 15.375 -3.488 1 96.81 77 SER B C 1
ATOM 1512 O O . SER B 1 77 ? 3.52 16.062 -3.934 1 96.81 77 SER B O 1
ATOM 1514 N N . GLY B 1 78 ? 4.977 15.477 -2.252 1 96.69 78 GLY B N 1
ATOM 1515 C CA . GLY B 1 78 ? 4.504 16.547 -1.385 1 96.69 78 GLY B CA 1
ATOM 1516 C C . GLY B 1 78 ? 5.188 16.562 -0.032 1 96.69 78 GLY B C 1
ATOM 1517 O O . GLY B 1 78 ? 6.332 16.125 0.096 1 96.69 78 GLY B O 1
ATOM 1518 N N . THR B 1 79 ? 4.543 17.266 0.857 1 96.25 79 THR B N 1
ATOM 1519 C CA . THR B 1 79 ? 5.047 17.406 2.221 1 96.25 79 THR B CA 1
ATOM 1520 C C . THR B 1 79 ? 4.039 16.859 3.227 1 96.25 79 THR B C 1
ATOM 1522 O O . THR B 1 79 ? 2.85 17.172 3.16 1 96.25 79 THR B O 1
ATOM 1525 N N . LEU B 1 80 ? 4.512 15.961 4.113 1 95.44 80 LEU B N 1
ATOM 1526 C CA . LEU B 1 80 ? 3.723 15.438 5.227 1 95.44 80 LEU B CA 1
ATOM 1527 C C . LEU B 1 80 ? 4.09 16.141 6.527 1 95.44 80 LEU B C 1
ATOM 1529 O O . LEU B 1 80 ? 5.273 16.281 6.855 1 95.44 80 LEU B O 1
ATOM 1533 N N . GLU B 1 81 ? 3.125 16.609 7.168 1 93.75 81 GLU B N 1
ATOM 1534 C CA . GLU B 1 81 ? 3.336 17.172 8.5 1 93.75 81 GLU B CA 1
ATOM 1535 C C . GLU B 1 81 ? 2.699 16.297 9.578 1 93.75 81 GLU B C 1
ATOM 1537 O O . GLU B 1 81 ? 1.509 15.992 9.508 1 93.75 81 GLU B O 1
ATOM 1542 N N . VAL B 1 82 ? 3.479 15.812 10.531 1 91.44 82 VAL B N 1
ATOM 1543 C CA . VAL B 1 82 ? 3.01 15.031 11.672 1 91.44 82 VAL B CA 1
ATOM 1544 C C . VAL B 1 82 ? 3.436 15.711 12.969 1 91.44 82 VAL B C 1
ATOM 1546 O O . VAL B 1 82 ? 4.629 15.812 13.258 1 91.44 82 VAL B O 1
ATOM 1549 N N . ASP B 1 83 ? 2.41 16.125 13.719 1 90.06 83 ASP B N 1
ATOM 1550 C CA . ASP B 1 83 ? 2.662 16.797 14.992 1 90.06 83 ASP B CA 1
ATOM 1551 C C . ASP B 1 83 ? 3.684 17.922 14.82 1 90.06 83 ASP B C 1
ATOM 1553 O O . ASP B 1 83 ? 4.621 18.047 15.617 1 90.06 83 ASP B O 1
ATOM 1557 N N . GLY B 1 84 ? 3.594 18.547 13.734 1 89.81 84 GLY B N 1
ATOM 1558 C CA . GLY B 1 84 ? 4.395 19.734 13.5 1 89.81 84 GLY B CA 1
ATOM 1559 C C . GLY B 1 84 ? 5.691 19.438 12.766 1 89.81 84 GLY B C 1
ATOM 1560 O O . GLY B 1 84 ? 6.391 20.359 12.344 1 89.81 84 GLY B O 1
ATOM 1561 N N . GLU B 1 85 ? 6.117 18.234 12.688 1 89.12 85 GLU B N 1
ATOM 1562 C CA . GLU B 1 85 ? 7.332 17.844 11.969 1 89.12 85 GLU B CA 1
ATOM 1563 C C . GLU B 1 85 ? 7.035 17.562 10.5 1 89.12 85 GLU B C 1
ATOM 1565 O O . GLU B 1 85 ? 6.125 16.781 10.188 1 89.12 85 GLU B O 1
ATOM 1570 N N . ARG B 1 86 ? 7.879 18.109 9.594 1 92.38 86 ARG B N 1
ATOM 1571 C CA . ARG B 1 86 ? 7.613 17.984 8.164 1 92.38 86 ARG B CA 1
ATOM 1572 C C . ARG B 1 86 ? 8.594 17.031 7.5 1 92.38 86 ARG B C 1
ATOM 1574 O O . ARG B 1 86 ? 9.781 17.016 7.844 1 92.38 86 ARG B O 1
ATOM 1581 N N . SER B 1 87 ? 8.125 16.281 6.605 1 92.06 87 SER B N 1
ATOM 1582 C CA . SER B 1 87 ? 8.922 15.375 5.789 1 92.06 87 SER B CA 1
ATOM 1583 C C . SER B 1 87 ? 8.469 15.398 4.332 1 92.06 87 SER B C 1
ATOM 1585 O O . SER B 1 87 ? 7.273 15.461 4.051 1 92.06 87 SER B O 1
ATOM 1587 N N . LEU B 1 88 ? 9.43 15.32 3.436 1 93.81 88 LEU B N 1
ATOM 1588 C CA . LEU B 1 88 ? 9.094 15.156 2.025 1 93.81 88 LEU B CA 1
ATOM 1589 C C . LEU B 1 88 ? 8.672 13.719 1.732 1 93.81 88 LEU B C 1
ATOM 1591 O O . LEU B 1 88 ? 9.266 12.773 2.256 1 93.81 88 LEU B O 1
ATOM 1595 N N . VAL B 1 89 ? 7.672 13.648 0.909 1 94.06 89 VAL B N 1
ATOM 1596 C CA . VAL B 1 89 ? 7.211 12.312 0.54 1 94.06 89 VAL B CA 1
ATOM 1597 C C . VAL B 1 89 ? 7.051 12.227 -0.976 1 94.06 89 VAL B C 1
ATOM 1599 O O . VAL B 1 89 ? 6.871 13.242 -1.648 1 94.06 89 VAL B O 1
ATOM 1602 N N . GLY B 1 90 ? 7.172 11.055 -1.525 1 94.56 90 GLY B N 1
ATOM 1603 C CA . GLY B 1 90 ? 6.988 10.711 -2.926 1 94.56 90 GLY B CA 1
ATOM 1604 C C . GLY B 1 90 ? 6.621 9.25 -3.139 1 94.56 90 GLY B C 1
ATOM 1605 O O . GLY B 1 90 ? 6.398 8.516 -2.178 1 94.56 90 GLY B O 1
ATOM 1606 N N . PRO B 1 91 ? 6.484 8.891 -4.445 1 93.38 91 PRO B N 1
ATOM 1607 C CA . PRO B 1 91 ? 6.09 7.508 -4.719 1 93.38 91 PRO B CA 1
ATOM 1608 C C . PRO B 1 91 ? 6.977 6.488 -4 1 93.38 91 PRO B C 1
ATOM 1610 O O . PRO B 1 91 ? 8.203 6.523 -4.148 1 93.38 91 PRO B O 1
ATOM 1613 N N . GLY B 1 92 ? 6.27 5.668 -3.178 1 91.62 92 GLY B N 1
ATOM 1614 C CA . GLY B 1 92 ? 6.996 4.633 -2.455 1 91.62 92 GLY B CA 1
ATOM 1615 C C . GLY B 1 92 ? 7.258 4.988 -1.006 1 91.62 92 GLY B C 1
ATOM 1616 O O . GLY B 1 92 ? 7.668 4.137 -0.215 1 91.62 92 GLY B O 1
ATOM 1617 N N . SER B 1 93 ? 7.121 6.227 -0.643 1 91.19 93 SER B N 1
ATOM 1618 C CA . SER B 1 93 ? 7.266 6.578 0.767 1 91.19 93 SER B CA 1
ATOM 1619 C C . SER B 1 93 ? 6.297 5.781 1.635 1 91.19 93 SER B C 1
ATOM 1621 O O . SER B 1 93 ? 5.105 5.699 1.332 1 91.19 93 SE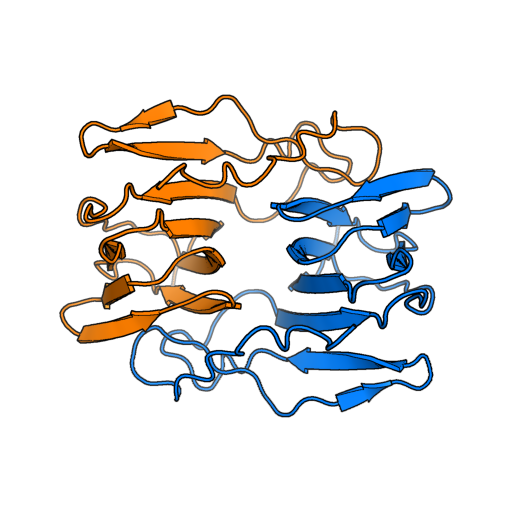R B O 1
ATOM 1623 N N . LEU B 1 94 ? 6.848 5.133 2.598 1 92.38 94 LEU B N 1
ATOM 1624 C CA . LEU B 1 94 ? 6.074 4.496 3.658 1 92.38 94 LEU B CA 1
ATOM 1625 C C . LEU B 1 94 ? 6.094 5.34 4.93 1 92.38 94 LEU B C 1
ATOM 1627 O O . LEU B 1 94 ? 7.164 5.699 5.426 1 92.38 94 LEU B O 1
ATOM 1631 N N . VAL B 1 95 ? 4.848 5.691 5.418 1 91.31 95 VAL B N 1
ATOM 1632 C CA . VAL B 1 95 ? 4.73 6.547 6.594 1 91.31 95 VAL B CA 1
ATOM 1633 C C . VAL B 1 95 ? 3.85 5.867 7.641 1 91.31 95 VAL B C 1
ATOM 1635 O O . VAL B 1 95 ? 2.885 5.184 7.297 1 91.31 95 VAL B O 1
ATOM 1638 N N . GLY B 1 96 ? 4.133 6.105 8.883 1 87.38 96 GLY B N 1
ATOM 1639 C CA . GLY B 1 96 ? 3.348 5.602 10 1 87.38 96 GLY B CA 1
ATOM 1640 C C . GLY B 1 96 ? 2.955 6.684 10.992 1 87.38 96 GLY B C 1
ATOM 1641 O O . GLY B 1 96 ? 3.729 7.609 11.242 1 87.38 96 GLY B O 1
ATOM 1642 N N . PHE B 1 97 ? 1.738 6.434 11.492 1 86.38 97 PHE B N 1
ATOM 1643 C CA . PHE B 1 97 ? 1.212 7.363 12.477 1 86.38 97 PHE B CA 1
ATOM 1644 C C . PHE B 1 97 ? 0.793 6.633 13.742 1 86.38 97 PHE B C 1
ATOM 1646 O O . PHE B 1 97 ? 0.012 5.68 13.688 1 86.38 97 PHE B O 1
ATOM 1653 N N . ALA B 1 98 ? 1.253 7.172 14.859 1 84 98 ALA B N 1
ATOM 1654 C CA . ALA B 1 98 ? 0.747 6.684 16.141 1 84 98 ALA B CA 1
ATOM 1655 C C . ALA B 1 98 ? -0.666 7.199 16.406 1 84 98 ALA B C 1
ATOM 1657 O O . ALA B 1 98 ? -1.115 8.156 15.766 1 84 98 ALA B O 1
ATOM 1658 N N . SER B 1 99 ? -1.331 6.41 17.281 1 86.31 99 SER B N 1
ATOM 1659 C CA . SER B 1 99 ? -2.627 6.914 17.719 1 86.31 99 SER B CA 1
ATOM 1660 C C . SER B 1 99 ? -2.525 8.359 18.203 1 86.31 99 SER B C 1
ATOM 1662 O O . SER B 1 99 ? -1.568 8.719 18.891 1 86.31 99 SER B O 1
ATOM 1664 N N . GLN B 1 100 ? -3.443 9.195 17.75 1 88.88 100 GLN B N 1
ATOM 1665 C CA . GLN B 1 100 ? -3.654 10.578 18.172 1 88.88 100 GLN B CA 1
ATOM 1666 C C . GLN B 1 100 ? -2.643 11.516 17.531 1 88.88 100 GLN B C 1
ATOM 1668 O O . GLN B 1 100 ? -2.686 12.727 17.75 1 88.88 100 GLN B O 1
ATOM 1673 N N . ALA B 1 101 ? -1.724 11.008 16.766 1 88.44 101 ALA B N 1
ATOM 1674 C CA . ALA B 1 101 ? -0.814 11.891 16.047 1 88.44 101 ALA B CA 1
ATOM 1675 C C . ALA B 1 101 ? -1.57 12.734 15.023 1 88.44 101 ALA B C 1
ATOM 1677 O O . ALA B 1 101 ? -2.34 12.211 14.219 1 88.44 101 ALA B O 1
ATOM 1678 N N . VAL B 1 102 ? -1.403 14.055 15.109 1 93.38 102 VAL B N 1
ATOM 1679 C CA . VAL B 1 102 ? -2.029 14.938 14.125 1 93.38 102 VAL B CA 1
ATOM 1680 C C . VAL B 1 102 ? -1.251 14.883 12.812 1 93.38 102 VAL B C 1
ATOM 1682 O O . VAL B 1 102 ? -0.028 15.047 12.805 1 93.38 102 VAL B O 1
ATOM 1685 N N . HIS B 1 103 ? -1.943 14.594 11.719 1 93.56 103 HIS B N 1
ATOM 1686 C CA . HIS B 1 103 ? -1.226 14.492 10.453 1 93.56 103 HIS B CA 1
ATOM 1687 C C . HIS B 1 103 ? -2 15.164 9.32 1 93.56 103 HIS B C 1
ATOM 1689 O O . HIS B 1 103 ? -3.232 15.172 9.328 1 93.56 103 HIS B O 1
ATOM 1695 N N . GLU B 1 104 ? -1.294 15.82 8.484 1 95.69 104 GLU B N 1
ATOM 1696 C CA . GLU B 1 104 ? -1.743 16.547 7.301 1 95.69 104 GLU B CA 1
ATOM 1697 C C . GLU B 1 104 ? -0.749 16.406 6.152 1 95.69 104 GLU B C 1
ATOM 1699 O O . GLU B 1 104 ? 0.465 16.453 6.367 1 95.69 104 GLU B O 1
ATOM 1704 N N . ILE B 1 105 ? -1.305 16.219 4.938 1 96.31 105 ILE B N 1
ATOM 1705 C CA . ILE B 1 105 ? -0.405 16.078 3.799 1 96.31 105 ILE B CA 1
ATOM 1706 C C . ILE B 1 105 ? -0.734 17.141 2.748 1 96.31 105 ILE B C 1
ATOM 1708 O O . ILE B 1 105 ? -1.906 17.438 2.512 1 96.31 105 ILE B O 1
ATOM 1712 N N . PHE B 1 106 ? 0.305 17.656 2.158 1 97.12 106 PHE B N 1
ATOM 1713 C CA . PHE B 1 106 ? 0.234 18.688 1.123 1 97.12 106 PHE B CA 1
ATOM 1714 C C . PHE B 1 106 ? 0.785 18.156 -0.197 1 97.12 106 PHE B C 1
ATOM 1716 O O . PHE B 1 106 ? 1.926 17.703 -0.26 1 97.12 106 PHE B O 1
ATOM 1723 N N . ALA B 1 107 ? -0.024 18.281 -1.255 1 97.12 107 ALA B N 1
ATOM 1724 C CA . ALA B 1 107 ? 0.45 17.891 -2.578 1 97.12 107 ALA B CA 1
ATOM 1725 C C . ALA B 1 107 ? 1.223 19.031 -3.244 1 97.12 107 ALA B C 1
ATOM 1727 O O . ALA B 1 107 ? 0.828 20.188 -3.156 1 97.12 107 ALA B O 1
ATOM 1728 N N . ASP B 1 108 ? 2.348 18.578 -3.826 1 96.56 108 ASP B N 1
ATOM 1729 C CA . ASP B 1 108 ? 3.068 19.562 -4.621 1 96.56 108 ASP B CA 1
ATOM 1730 C C . ASP B 1 108 ? 2.201 20.078 -5.766 1 96.56 108 ASP B C 1
ATOM 1732 O O . ASP B 1 108 ? 1.161 19.5 -6.078 1 96.56 108 ASP B O 1
ATOM 1736 N N . GLN B 1 109 ? 2.854 21.156 -6.336 1 93.75 109 GLN B N 1
ATOM 1737 C CA . GLN B 1 109 ? 2.162 21.688 -7.508 1 93.75 109 GLN B CA 1
ATOM 1738 C C . GLN B 1 109 ? 2.342 20.766 -8.711 1 93.75 109 GLN B C 1
ATOM 1740 O O . GLN B 1 109 ? 3.291 19.984 -8.766 1 93.75 109 GLN B O 1
ATOM 1745 N N . GLY B 1 110 ? 1.361 20.703 -9.641 1 92.94 110 GLY B N 1
ATOM 1746 C CA . GLY B 1 110 ? 1.519 20.094 -10.945 1 92.94 110 GLY B CA 1
ATOM 1747 C C . GLY B 1 110 ? 0.999 18.656 -11 1 92.94 110 GLY B C 1
ATOM 1748 O O . GLY B 1 110 ? 0.763 18.125 -12.078 1 92.94 110 GLY B O 1
ATOM 1749 N N . GLU B 1 111 ? 0.955 18.031 -9.836 1 93.75 111 GLU B N 1
ATOM 1750 C CA . GLU B 1 111 ? 0.453 16.656 -9.875 1 93.75 111 GLU B CA 1
ATOM 1751 C C . GLU B 1 111 ? -0.389 16.344 -8.641 1 93.75 111 GLU B C 1
ATOM 1753 O O . GLU B 1 111 ? -0.162 16.906 -7.566 1 93.75 111 GLU B O 1
ATOM 1758 N N . GLU B 1 112 ? -1.321 15.445 -8.844 1 95.62 112 GLU B N 1
ATOM 1759 C CA . GLU B 1 112 ? -2.07 14.93 -7.699 1 95.62 112 GLU B CA 1
ATOM 1760 C C . GLU B 1 112 ? -1.228 13.961 -6.879 1 95.62 112 GLU B C 1
ATOM 1762 O O . GLU B 1 112 ? -0.297 13.344 -7.406 1 95.62 112 GLU B O 1
ATOM 1767 N N . LEU B 1 113 ? -1.529 13.977 -5.621 1 96 113 LEU B N 1
ATOM 1768 C CA . LEU B 1 113 ? -0.896 13.023 -4.719 1 96 113 LEU B CA 1
ATOM 1769 C C . LEU B 1 113 ? -1.859 11.898 -4.352 1 96 113 LEU B C 1
ATOM 1771 O O . LEU B 1 113 ? -2.961 12.156 -3.859 1 96 113 LEU B O 1
ATOM 1775 N N . VAL B 1 114 ? -1.458 10.578 -4.668 1 95.62 114 VAL B N 1
ATOM 1776 C CA . VAL B 1 114 ? -2.293 9.406 -4.426 1 95.62 114 VAL B CA 1
ATOM 1777 C C . VAL B 1 114 ? -1.68 8.562 -3.314 1 95.62 114 VAL B C 1
ATOM 1779 O O . VAL B 1 114 ? -0.504 8.195 -3.381 1 95.62 114 VAL B O 1
ATOM 1782 N N . VAL B 1 115 ? -2.551 8.281 -2.293 1 96.5 115 VAL B N 1
ATOM 1783 C CA . VAL B 1 115 ? -2.074 7.578 -1.108 1 96.5 115 VAL B CA 1
ATOM 1784 C C . VAL B 1 115 ? -2.979 6.383 -0.82 1 96.5 115 VAL B C 1
ATOM 1786 O O . VAL B 1 115 ? -4.203 6.48 -0.931 1 96.5 115 VAL B O 1
ATOM 1789 N N . TYR B 1 116 ? -2.412 5.207 -0.514 1 95.81 116 TYR B N 1
ATOM 1790 C CA . TYR B 1 116 ? -3.145 4.113 0.11 1 95.81 116 TYR B CA 1
ATOM 1791 C C . TYR B 1 116 ? -2.957 4.121 1.622 1 95.81 116 TYR B C 1
ATOM 1793 O O . TYR B 1 116 ? -1.826 4.098 2.113 1 95.81 116 TYR B O 1
ATOM 1801 N N . SER B 1 117 ? -4.059 4.215 2.303 1 95.25 117 SER B N 1
ATOM 1802 C CA . SER B 1 117 ? -4.094 4.309 3.758 1 95.25 117 SER B CA 1
ATOM 1803 C C . SER B 1 117 ? -4.609 3.014 4.379 1 95.25 117 SER B C 1
ATOM 1805 O O . SER B 1 117 ? -5.59 2.436 3.904 1 95.25 117 SER B O 1
ATOM 1807 N N . PHE B 1 118 ? -3.936 2.523 5.391 1 92.5 118 PHE B N 1
ATOM 1808 C CA . PHE B 1 118 ? -4.348 1.394 6.215 1 92.5 118 PHE B CA 1
ATOM 1809 C C . PHE B 1 118 ? -4.395 1.785 7.688 1 92.5 118 PHE B C 1
ATOM 1811 O O . PHE B 1 118 ? -3.426 2.332 8.219 1 92.5 118 PHE B O 1
ATOM 1818 N N . TRP B 1 119 ? -5.516 1.498 8.344 1 92.19 119 TRP B N 1
ATOM 1819 C CA . TRP B 1 119 ? -5.609 1.895 9.75 1 92.19 119 TRP B CA 1
ATOM 1820 C C . TRP B 1 119 ? -6.301 0.814 10.57 1 92.19 119 TRP B C 1
ATOM 1822 O O . TRP B 1 119 ? -7.082 0.02 10.039 1 92.19 119 TRP B O 1
ATOM 1832 N N . TRP B 1 120 ? -5.977 0.721 11.773 1 88.25 120 TRP B N 1
ATOM 1833 C CA . TRP B 1 120 ? -6.5 -0.265 12.711 1 88.25 120 TRP B CA 1
ATOM 1834 C C . TRP B 1 120 ? -6.578 0.313 14.125 1 88.25 120 TRP B C 1
ATOM 1836 O O . TRP B 1 120 ? -5.996 1.366 14.398 1 88.25 120 TRP B O 1
ATOM 1846 N N . SER B 1 121 ? -7.359 -0.423 14.891 1 86.12 121 SER B N 1
ATOM 1847 C CA . SER B 1 121 ? -7.5 0.023 16.266 1 86.12 121 SER B CA 1
ATOM 1848 C C . SER B 1 121 ? -6.191 -0.147 17.047 1 86.12 121 SER B C 1
ATOM 1850 O O . SER B 1 121 ? -5.535 -1.185 16.938 1 86.12 121 SER B O 1
ATOM 1852 N N . ALA B 1 122 ? -5.734 0.966 17.641 1 76.5 122 ALA B N 1
ATOM 1853 C CA . ALA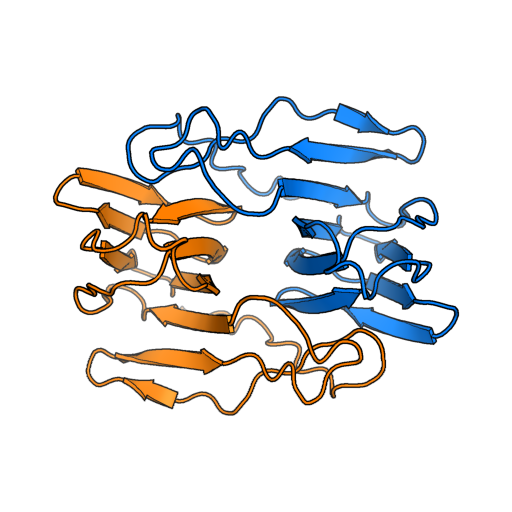 B 1 122 ? -4.547 0.886 18.5 1 76.5 122 ALA B CA 1
ATOM 1854 C C . ALA B 1 122 ? -4.781 -0.052 19.672 1 76.5 122 ALA B C 1
ATOM 1856 O O . ALA B 1 122 ? -5.887 -0.119 20.219 1 76.5 122 ALA B O 1
ATOM 1857 N N . PRO B 1 123 ? -3.635 -0.951 19.781 1 64 123 PRO B N 1
ATOM 1858 C CA . PRO B 1 123 ? -3.836 -1.76 20.984 1 64 123 PRO B CA 1
ATOM 1859 C C . PRO B 1 123 ? -4.07 -0.911 22.234 1 64 123 PRO B C 1
ATOM 1861 O O . PRO B 1 123 ? -3.555 0.206 22.328 1 64 123 PRO B O 1
ATOM 1864 N N . HIS B 1 124 ? -5.219 -1.023 22.859 1 55.69 124 HIS B N 1
ATOM 1865 C CA . HIS B 1 124 ? -5.488 -0.344 24.109 1 55.69 124 HIS B CA 1
ATOM 1866 C C . HIS B 1 124 ? -4.316 -0.487 25.078 1 55.69 124 HIS B C 1
ATOM 1868 O O . HIS B 1 124 ? -3.834 -1.597 25.312 1 55.69 124 HIS B O 1
ATOM 1874 N N . GLU B 1 125 ? -3.254 0.305 24.938 1 44 125 GLU B N 1
ATOM 1875 C CA . GLU B 1 125 ? -2.514 0.288 26.188 1 44 125 GLU B CA 1
ATOM 1876 C C . GLU B 1 125 ? -3.4 0.703 27.359 1 44 125 GLU B C 1
ATOM 1878 O O . GLU B 1 125 ? -4.34 1.484 27.188 1 44 125 GLU B O 1
#

Sequence (250 aa):
MTARQVAQFQAEAVGALVPFGPTEEEPDGVTVAEADFARSVFPHVPFEAARFTVPAGGSSSPDQHAVQEIWVVHAGSGTLEVDGERSLVGPGSLVGFASQAVHEIFADQGEELVVYSFWWSAPHEMTARQVAQFQAEAVGALVPFGPTEEEPDGVTVAEADFARSVFPHVPFEAARFTVPAGGSSSPDQHAVQEIWVVHAGSGTLEVDGERSLVGPGSLVGFASQAVHEIFADQGEELVVYSFWWSAPHE

Foldseek 3Di:
DDAPPPPPPQDPQDAQDWGWADWDADPQRKIKTWTDLVSHPDNDDQKTKIKIKAFAQTKDPWDAAQKKKKKAWQAAKWWKAWQRDIDIDGHGDIDIDHHGITIMIGGHHPHMIMMMMIIHHPDPD/DDAPPPPPPQDPQDAQDWGWADWDADPQRKIKTWTDLVSHPDNDDQKTKIKIKAFAQTKDPWDAAQKKKKKAWQAAKWWKAWQRDIDIDGHGDIDIDHHGIIIMIGGHHPHMIMMMMIIHHPDPD

Radius of gyration: 17.16 Å; Cα contacts (8 Å, |Δi|>4): 696; chains: 2; bounding box: 36×44×49 Å

Solvent-accessible surface area (backbone atoms only — not comparable to full-atom values): 12740 Å² total; per-residue (Å²): 132,77,75,74,65,70,67,67,59,77,58,72,53,54,66,48,29,36,25,61,47,73,75,41,77,44,95,67,57,28,31,39,22,40,50,33,43,78,62,24,78,50,58,82,57,88,52,50,43,30,42,36,35,26,41,49,55,29,38,50,67,79,41,69,46,70,39,23,37,39,38,37,29,55,34,39,39,31,42,36,33,47,75,83,46,75,37,79,44,31,36,65,31,36,33,49,40,48,57,56,47,37,36,32,43,34,20,31,74,91,35,47,22,32,34,41,37,38,34,30,78,47,78,81,123,134,76,72,74,66,69,68,69,58,76,59,71,54,52,65,46,28,36,25,62,46,76,77,42,74,45,95,68,56,29,31,39,22,40,50,34,43,79,62,25,79,49,56,84,57,88,50,52,42,31,41,36,34,26,43,49,56,30,37,51,67,78,42,68,47,68,40,24,35,38,38,37,28,56,34,40,40,32,41,38,32,47,74,83,46,74,37,80,42,29,37,66,30,36,34,51,42,49,55,55,47,38,36,32,42,32,20,29,73,92,34,47,22,33,33,41,37,39,36,28,78,47,77,81,123

Secondary structure (DSSP, 8-state):
------------S-TTB--B---EE-TTS-EEEEB-GGGSS----SSEEEEEEEPTT-BPPPB--SEEEEEEEEE--EEEEETTEEEEE-TT-EEEE-TT--EEEEEPTTS-EEEEEEEEEPP--/------------S-TTB--B---EE-TTS-EEEEB-GGGSS----SSEEEEEEEPTT-BPPPB--SEEEEEEEEE--EEEEETTEEEEE-TT-EEEE-TT--EEEEEPTTS-EEEEEEEEEPP--

Organism: Streptomyces collinus (strain DSM 40733 / Tue 365) (NCBI:txid1214242)

InterPro domains:
  IPR011051 RmlC-like cupin domain superfamily [SSF51182] (23-122)
  IPR013096 Cupin 2, conserved barrel [PF07883] (51-117)
  IPR014710 RmlC-like jelly roll fold [G3DSA:2.60.120.10] (24-125)

pLDDT: mean 83.41, std 18.63, range [26.14, 97.19]